Protein AF-A0A9E0I1D0-F1 (afdb_monomer_lite)

Sequence (245 aa):
AVAIGVTSVVLPISVSLRDVDGSEVIKEVRIEGVPSTLTLSAGSYDSAHGVWVLAPSQLSGLHINAPSGYNGNLVLTVTAVSEERNLSGEERDFDNNLAYTSDTIGVTFVNESYSQSQTQSQTLTVYNEVTVTSGSSVTLSSGVEDRVHVSVAQGQSVVAIHGFDPGEGDVLDLSNLVQNYDELASAIADFVYARSEGGNTIISVDPDGAGSGFNSYDVAVLHGVASVAHVEDVVQLTQQQQTQV

pLDDT: mean 78.8, std 16.49, range [27.44, 96.31]

Radius of gyration: 28.95 Å; chains: 1; bounding box: 70×39×75 Å

Foldseek 3Di:
DEDEADQKDQDQDDDDDPDDPPQKDFPWKKKAFADPQKDKPDADQDPVVRIGIGDNVCNVRIMMGHDAFDWDKTKMKMKTKMFGRPPPDDDPDDPHRIDIDIDIDIYGYHHCVVVPPDPDPDDPAAEDEDEDEFPEEDEDDPLGAYEYEFHYDPPTHAYEYHPDDLVSVHAYECQVQADQDDPVPADVQLFWDWDFDPQKIWIWGDRDSPSPCVNIDTHYIYHNNRDDPDNVSHYDHDGDDPPPD

Secondary structure (DSSP, 8-state):
-EEES-SEEE---------SSS-EEEEEEEEE---TT-EESSSEEETTTTEEEE-GGGGTT-EEE--TT--EEEEEEEEEEEEE--TTS--S-SS-SEEEEEEEEEEEEE-GGG--S-SS------EEEEEEETT-EEEPPTTSEEEEEEE--TTSPPEEEES--TTTT-EEE-TTT-SS--TTT--HHHHEEEEEETTEEEEEE-TT--S-TTS-EEEEEEET----S-GGGTEE--PPP----

Structure (mmCIF, N/CA/C/O backbone):
data_AF-A0A9E0I1D0-F1
#
_entry.id   AF-A0A9E0I1D0-F1
#
loop_
_atom_site.group_PDB
_atom_site.id
_atom_site.type_symbol
_atom_site.label_atom_id
_atom_site.label_alt_id
_atom_site.label_comp_id
_atom_site.label_asym_id
_atom_site.label_entity_id
_atom_site.label_seq_id
_atom_site.pdbx_PDB_ins_code
_atom_site.Cartn_x
_atom_site.Cartn_y
_atom_site.Cartn_z
_atom_site.occupancy
_atom_site.B_iso_or_equiv
_atom_site.auth_seq_id
_atom_site.auth_comp_id
_atom_site.auth_asym_id
_atom_site.auth_atom_id
_atom_site.pdbx_PDB_model_num
ATOM 1 N N . ALA A 1 1 ? -12.143 -7.073 8.746 1.00 49.25 1 ALA A N 1
ATOM 2 C CA . ALA A 1 1 ? -12.594 -7.474 7.396 1.00 49.25 1 ALA A CA 1
ATOM 3 C C . ALA A 1 1 ? -11.876 -6.608 6.369 1.00 49.25 1 ALA A C 1
ATOM 5 O O . ALA A 1 1 ? -11.763 -5.410 6.603 1.00 49.25 1 ALA A O 1
ATOM 6 N N . VAL A 1 2 ? -11.351 -7.200 5.295 1.00 42.16 2 VAL A N 1
ATOM 7 C CA . VAL A 1 2 ? -10.649 -6.480 4.218 1.00 42.16 2 VAL A CA 1
ATOM 8 C C . VAL A 1 2 ? -11.490 -6.603 2.960 1.00 42.16 2 VAL A C 1
ATOM 10 O O . VAL A 1 2 ? -11.935 -7.705 2.639 1.00 42.16 2 VAL A O 1
ATOM 13 N N . ALA A 1 3 ? -11.735 -5.487 2.283 1.00 47.88 3 ALA A N 1
ATOM 14 C CA . ALA A 1 3 ? -12.598 -5.460 1.117 1.00 47.88 3 ALA A CA 1
ATOM 15 C C . ALA A 1 3 ? -11.978 -4.606 0.012 1.00 47.88 3 ALA A C 1
ATOM 17 O O . ALA A 1 3 ? -11.627 -3.445 0.229 1.00 47.88 3 ALA A O 1
ATOM 18 N N . ILE A 1 4 ? -11.812 -5.229 -1.153 1.00 52.97 4 ILE A N 1
ATOM 19 C CA . ILE A 1 4 ? -11.098 -4.685 -2.305 1.00 52.97 4 ILE A CA 1
ATOM 20 C C . ILE A 1 4 ? -12.120 -4.324 -3.366 1.00 52.97 4 ILE A C 1
ATOM 22 O O . ILE A 1 4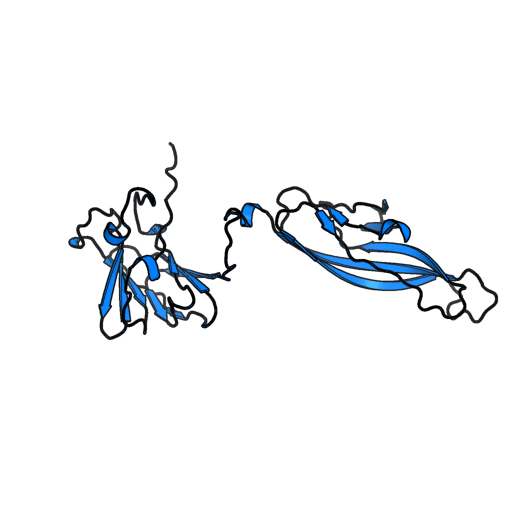 ? -12.914 -5.182 -3.738 1.00 52.97 4 ILE A O 1
ATOM 26 N N . GLY A 1 5 ? -12.142 -3.066 -3.805 1.00 53.62 5 GLY A N 1
ATOM 27 C CA . GLY A 1 5 ? -13.022 -2.616 -4.886 1.00 53.62 5 GLY A CA 1
ATOM 28 C C . GLY A 1 5 ? -14.506 -2.524 -4.548 1.00 53.62 5 GLY A C 1
ATOM 29 O O . GLY A 1 5 ? -15.290 -1.902 -5.257 1.00 53.62 5 GLY A O 1
ATOM 30 N N . VAL A 1 6 ? -14.904 -3.085 -3.413 1.00 61.62 6 VAL A N 1
ATOM 31 C CA . VAL A 1 6 ? -16.293 -3.120 -2.991 1.00 61.62 6 VAL A CA 1
ATOM 32 C C . VAL A 1 6 ? -16.657 -1.886 -2.182 1.00 61.62 6 VAL A C 1
ATOM 34 O O . VAL A 1 6 ? -15.920 -1.403 -1.324 1.00 61.62 6 VAL A O 1
ATOM 37 N N . THR A 1 7 ? -17.875 -1.420 -2.405 1.00 75.19 7 THR A N 1
ATOM 38 C CA . THR A 1 7 ? -18.507 -0.370 -1.606 1.00 75.19 7 THR A CA 1
ATOM 39 C C . THR A 1 7 ? -19.171 -0.924 -0.349 1.00 75.19 7 THR A C 1
ATOM 41 O O . THR A 1 7 ? -19.854 -0.180 0.343 1.00 75.19 7 THR A O 1
ATOM 44 N N . SER A 1 8 ? -19.001 -2.214 -0.040 1.00 79.69 8 SER A N 1
ATOM 45 C CA . SER A 1 8 ? -19.712 -2.892 1.042 1.00 79.69 8 SER A CA 1
ATOM 46 C C . SER A 1 8 ? -18.871 -3.990 1.691 1.00 79.69 8 SER A C 1
ATOM 48 O O . SER A 1 8 ? -18.320 -4.843 0.996 1.00 79.69 8 SER A O 1
ATOM 50 N N . VAL A 1 9 ? -18.779 -3.987 3.023 1.00 78.50 9 VAL A N 1
ATOM 51 C CA . VAL A 1 9 ? -17.984 -4.952 3.801 1.00 78.50 9 VAL A CA 1
ATOM 52 C C . VAL A 1 9 ? -18.829 -5.561 4.900 1.00 78.50 9 VAL A C 1
ATOM 54 O O . VAL A 1 9 ? -19.375 -4.843 5.734 1.00 78.50 9 VAL A O 1
ATOM 57 N N . VAL A 1 10 ? -18.900 -6.890 4.943 1.00 83.94 10 VAL A N 1
ATOM 58 C CA . VAL A 1 10 ? -19.611 -7.604 6.009 1.00 83.94 10 VAL A CA 1
ATOM 59 C C . VAL A 1 10 ? -18.910 -7.390 7.351 1.00 83.94 10 VAL A C 1
ATOM 61 O O . VAL A 1 10 ? -17.688 -7.520 7.460 1.00 83.94 10 VAL A O 1
ATOM 64 N N . LEU A 1 11 ? -19.702 -7.097 8.380 1.00 81.25 11 LEU A N 1
ATOM 65 C CA . LEU A 1 11 ? -19.272 -7.004 9.768 1.00 81.25 11 LEU A CA 1
ATOM 66 C C . LEU A 1 11 ? -19.679 -8.296 10.494 1.00 81.25 11 LEU A C 1
ATOM 68 O O . LEU A 1 11 ? -20.860 -8.464 10.804 1.00 81.25 11 LEU A O 1
ATOM 72 N N . PRO A 1 12 ? -18.744 -9.226 10.766 1.00 79.00 12 PRO A N 1
ATOM 73 C CA . PRO A 1 12 ? -19.059 -10.492 11.423 1.00 79.00 12 PRO A CA 1
ATOM 74 C C . PRO A 1 12 ? -19.238 -10.283 12.933 1.00 79.00 12 PRO A C 1
ATOM 76 O O . PRO A 1 12 ? -18.390 -10.665 13.735 1.00 79.00 12 PRO A O 1
ATOM 79 N N . ILE A 1 13 ? -20.339 -9.639 13.319 1.00 80.44 13 ILE A N 1
ATOM 80 C CA . ILE A 1 13 ? -20.687 -9.380 14.716 1.00 80.44 13 ILE A CA 1
ATOM 81 C C . ILE A 1 13 ? -21.632 -10.474 15.193 1.00 80.44 13 ILE A C 1
ATOM 83 O O . ILE A 1 13 ? -22.746 -10.621 14.693 1.00 80.44 13 ILE A O 1
ATOM 87 N N . SER A 1 14 ? -21.201 -11.210 16.210 1.00 75.62 14 SER A N 1
ATOM 88 C CA . SER A 1 14 ? -22.052 -12.118 16.969 1.00 75.62 14 SER A CA 1
ATOM 89 C C . SER A 1 14 ? -22.079 -11.678 18.421 1.00 75.62 14 SER A C 1
ATOM 91 O O . SER A 1 14 ? -21.028 -11.478 19.026 1.00 75.62 14 SER A O 1
ATOM 93 N N . VAL A 1 15 ? -23.277 -11.568 18.984 1.00 75.81 15 VAL A N 1
ATOM 94 C CA . VAL A 1 15 ? -23.482 -11.299 20.407 1.00 75.81 15 VAL A CA 1
ATOM 95 C C . VAL A 1 15 ? -24.193 -12.488 21.029 1.00 75.81 15 VAL A C 1
ATOM 97 O O . VAL A 1 15 ? -25.125 -13.045 20.450 1.00 75.81 15 VAL A O 1
ATOM 100 N N . SER A 1 16 ? -23.736 -12.889 22.205 1.00 73.81 16 SER A N 1
ATOM 101 C CA . SER A 1 16 ? -24.319 -13.981 22.974 1.00 73.81 16 SER A CA 1
ATOM 102 C C . SER A 1 16 ? -24.295 -13.615 24.444 1.00 73.81 16 SER A C 1
ATOM 104 O O . SER A 1 16 ? -23.314 -13.044 24.925 1.00 73.81 16 SER A O 1
ATOM 106 N N . LEU A 1 17 ? -25.350 -13.981 25.158 1.00 75.50 17 LEU A N 1
ATOM 107 C CA . LEU A 1 17 ? -25.374 -13.874 26.608 1.00 75.50 17 LEU A CA 1
ATOM 108 C C . LEU A 1 17 ? -24.441 -14.925 27.206 1.00 75.50 17 LEU A C 1
ATOM 110 O O . LEU A 1 17 ? -24.306 -16.030 26.678 1.00 75.50 17 LEU A O 1
ATOM 114 N N . ARG A 1 18 ? -23.779 -14.560 28.301 1.00 62.25 18 ARG A N 1
ATOM 115 C CA . ARG A 1 18 ? -23.024 -15.505 29.138 1.00 62.25 18 ARG A CA 1
ATOM 116 C C . ARG A 1 18 ? -23.877 -16.131 30.238 1.00 62.25 18 ARG A C 1
ATOM 118 O O . ARG A 1 18 ? -23.359 -16.933 31.010 1.00 62.25 18 ARG A O 1
ATOM 125 N N . ASP A 1 19 ? -25.130 -15.718 30.312 1.00 63.25 19 ASP A N 1
ATOM 126 C CA . ASP A 1 19 ? -26.077 -16.112 31.331 1.00 63.25 19 ASP A CA 1
ATOM 127 C C . ASP A 1 19 ? -26.336 -17.631 31.342 1.00 63.25 19 ASP A C 1
ATOM 129 O O . ASP A 1 19 ? -26.306 -18.314 30.314 1.00 63.25 19 ASP A O 1
ATOM 133 N N . VAL A 1 20 ? -26.520 -18.144 32.553 1.00 56.81 20 VAL A N 1
ATOM 134 C CA . VAL A 1 20 ? -26.695 -19.547 32.910 1.00 56.81 20 VAL A CA 1
ATOM 135 C C . VAL A 1 20 ? -28.160 -19.868 33.238 1.00 56.81 20 VAL A C 1
ATOM 137 O O . VAL A 1 20 ? -28.542 -21.031 33.084 1.00 56.81 20 VAL A O 1
ATOM 140 N N . ASP A 1 21 ? -28.977 -18.901 33.676 1.00 64.50 21 ASP A N 1
ATOM 141 C CA . ASP A 1 21 ? -30.346 -19.148 34.162 1.00 64.50 21 ASP A CA 1
ATOM 142 C C . ASP A 1 21 ? -31.480 -18.634 33.245 1.00 64.50 21 ASP A C 1
ATOM 144 O O . ASP A 1 21 ? -32.634 -19.052 33.393 1.00 64.50 21 ASP A O 1
ATOM 148 N N . GLY A 1 22 ? -31.137 -17.883 32.201 1.00 65.88 22 GLY A N 1
ATOM 149 C CA . GLY A 1 22 ? -31.995 -17.469 31.092 1.00 65.88 22 GLY A CA 1
ATOM 150 C C . GLY A 1 22 ? -32.702 -16.125 31.287 1.00 65.88 22 GLY A C 1
ATOM 151 O O . GLY A 1 22 ? -33.672 -15.869 30.561 1.00 65.88 22 GLY A O 1
ATOM 152 N N . SER A 1 23 ? -32.309 -15.312 32.270 1.00 73.88 23 SER A N 1
ATOM 153 C CA . SER A 1 23 ? -33.018 -14.090 32.654 1.00 73.88 23 SER A CA 1
ATOM 154 C C . SER A 1 23 ? -32.666 -12.860 31.813 1.00 73.88 23 SER A C 1
ATOM 156 O O . SER A 1 23 ? -33.535 -12.001 31.599 1.00 73.88 23 SER A O 1
ATOM 158 N N . GLU A 1 24 ? -31.454 -12.781 31.263 1.00 82.31 24 GLU A N 1
ATOM 159 C CA . GLU A 1 24 ? -31.035 -11.646 30.449 1.00 82.31 24 GLU A CA 1
ATOM 160 C C . GLU A 1 24 ? -31.524 -11.730 28.999 1.00 82.31 24 GLU A C 1
ATOM 162 O O . GLU A 1 24 ? -31.714 -12.783 28.386 1.00 82.31 24 GLU A O 1
ATOM 167 N N . VAL A 1 25 ? -31.669 -10.557 28.388 1.00 84.06 25 VAL A N 1
ATOM 168 C CA . VAL A 1 25 ? -31.821 -10.422 26.939 1.00 84.06 25 VAL A CA 1
ATOM 169 C C . VAL A 1 25 ? -30.794 -9.446 26.390 1.00 84.06 25 VAL A C 1
ATOM 171 O O . VAL A 1 25 ? -30.443 -8.470 27.047 1.00 84.06 25 VAL A O 1
ATOM 174 N N . ILE A 1 26 ? -30.344 -9.642 25.149 1.00 86.06 26 ILE A N 1
ATOM 175 C CA . ILE A 1 26 ? -29.629 -8.572 24.443 1.00 86.06 26 ILE A CA 1
ATOM 176 C C . ILE A 1 26 ? -30.663 -7.531 24.013 1.00 86.06 26 ILE A C 1
ATOM 178 O O . ILE A 1 26 ? -31.535 -7.816 23.189 1.00 86.06 26 ILE A O 1
ATOM 182 N N . LYS A 1 27 ? -30.569 -6.331 24.582 1.00 86.81 27 LYS A N 1
ATOM 183 C CA . LYS A 1 27 ? -31.471 -5.213 24.303 1.00 86.81 27 LYS A CA 1
ATOM 184 C C . LYS A 1 27 ? -31.121 -4.543 22.981 1.00 86.81 27 LYS A C 1
ATOM 186 O O . LYS A 1 27 ? -31.989 -4.359 22.133 1.00 86.81 27 LYS A O 1
ATOM 191 N N . GLU A 1 28 ? -29.847 -4.213 22.803 1.00 89.00 28 GLU A N 1
ATOM 192 C CA . GLU A 1 28 ? -29.332 -3.536 21.614 1.00 89.00 28 GLU A CA 1
ATOM 193 C C . GLU A 1 28 ? -27.823 -3.751 21.459 1.00 89.00 28 GLU A C 1
ATOM 195 O O . GLU A 1 28 ? -27.128 -4.170 22.386 1.00 89.00 28 GLU 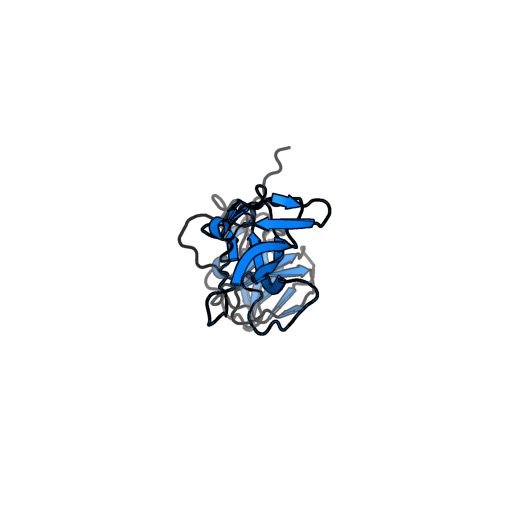A O 1
ATOM 200 N N . VAL A 1 29 ? -27.316 -3.443 20.269 1.00 90.25 29 VAL A N 1
ATOM 201 C CA . VAL A 1 29 ? -25.889 -3.347 19.964 1.00 90.25 29 VAL A CA 1
ATOM 202 C C . VAL A 1 29 ? -25.596 -1.940 19.469 1.00 90.25 29 VAL A C 1
ATOM 204 O O . VAL A 1 29 ? -26.296 -1.427 18.597 1.00 90.25 29 VAL A O 1
ATOM 207 N N . ARG A 1 30 ? -24.558 -1.319 20.022 1.00 93.94 30 ARG A N 1
ATOM 208 C CA . ARG A 1 30 ? -24.075 0.007 19.638 1.00 93.94 30 ARG A CA 1
ATOM 209 C C . ARG A 1 30 ? -22.777 -0.119 18.856 1.00 93.94 30 ARG A C 1
ATOM 211 O O . ARG A 1 30 ? -21.915 -0.902 19.245 1.00 93.94 30 ARG A O 1
ATOM 218 N N . ILE A 1 31 ? -22.633 0.639 17.774 1.00 93.38 31 ILE A N 1
ATOM 219 C CA . ILE A 1 31 ? -21.406 0.689 16.974 1.00 93.38 31 ILE A CA 1
ATOM 220 C C . ILE A 1 31 ? -20.935 2.139 16.861 1.00 93.38 31 ILE A C 1
ATOM 222 O O . ILE A 1 31 ? -21.666 3.007 16.384 1.00 93.38 31 ILE A O 1
ATOM 226 N N . GLU A 1 32 ? -19.699 2.377 17.282 1.00 93.88 32 GLU A N 1
ATOM 227 C CA . GLU A 1 32 ? -19.011 3.669 17.271 1.00 93.88 32 GLU A CA 1
ATOM 228 C C . GLU A 1 32 ? -17.841 3.662 16.286 1.00 93.88 32 GLU A C 1
ATOM 230 O O . GLU A 1 32 ? -17.347 2.608 15.881 1.00 93.88 32 GLU A O 1
ATOM 235 N N . GLY A 1 33 ? -17.374 4.856 15.912 1.00 90.44 33 GLY A N 1
ATOM 236 C CA . GLY A 1 33 ? -16.225 5.016 15.015 1.00 90.44 33 GLY A CA 1
ATOM 237 C C . GLY A 1 33 ? -16.564 4.897 13.528 1.00 90.44 33 GLY A C 1
ATOM 238 O O . GLY A 1 33 ? -15.653 4.881 12.705 1.00 90.44 33 GLY A O 1
ATOM 239 N N . VAL A 1 34 ? -17.854 4.848 13.168 1.00 92.06 34 VAL A N 1
ATOM 240 C CA . VAL A 1 34 ? -18.314 4.924 11.772 1.00 92.06 34 VAL A CA 1
ATOM 241 C C . VAL A 1 34 ? -18.204 6.383 11.297 1.00 92.06 34 VAL A C 1
ATOM 243 O O . VAL A 1 34 ? -18.925 7.237 11.816 1.00 92.06 34 VAL A O 1
ATOM 246 N N . PRO A 1 35 ? -17.328 6.712 10.328 1.00 90.56 35 PRO A N 1
ATOM 247 C CA . PRO A 1 35 ? -17.213 8.059 9.786 1.00 90.56 35 PRO A CA 1
ATOM 248 C C . PRO A 1 35 ? -18.516 8.488 9.121 1.00 90.56 35 PRO A C 1
ATOM 250 O O . PRO A 1 35 ? -19.225 7.665 8.548 1.00 90.56 35 PRO A O 1
ATOM 253 N N . SER A 1 36 ? -18.789 9.791 9.103 1.00 88.06 36 SER A N 1
ATOM 254 C CA . SER A 1 36 ? -20.000 10.352 8.485 1.00 88.06 36 SER A CA 1
ATOM 255 C C . SER A 1 36 ? -20.117 10.093 6.979 1.00 88.06 36 SER A C 1
ATOM 257 O O . SER A 1 36 ? -21.194 10.243 6.409 1.00 88.06 36 SER A O 1
ATOM 259 N N . THR A 1 37 ? -19.019 9.710 6.327 1.00 86.94 37 THR A N 1
ATOM 260 C CA . THR A 1 37 ? -18.994 9.305 4.920 1.00 86.94 37 THR A CA 1
ATOM 261 C C . THR A 1 37 ? -19.414 7.851 4.703 1.00 86.94 37 THR A C 1
ATOM 263 O O . THR A 1 37 ? -19.630 7.473 3.557 1.00 86.94 37 THR A O 1
ATOM 266 N N . LEU A 1 38 ? -19.533 7.039 5.760 1.00 90.50 38 LEU A N 1
ATOM 267 C CA . LEU A 1 38 ? -19.934 5.632 5.711 1.00 90.50 38 LEU A CA 1
ATOM 268 C C . LEU A 1 38 ? -21.321 5.426 6.332 1.00 90.50 38 LEU A C 1
ATOM 270 O O . LEU A 1 38 ? -21.798 6.226 7.133 1.00 90.50 38 LEU A O 1
ATOM 274 N N . THR A 1 39 ? -21.972 4.318 5.981 1.00 92.31 39 THR A N 1
ATOM 275 C CA . THR A 1 39 ? -23.284 3.939 6.535 1.00 92.31 39 THR A CA 1
ATOM 276 C C . THR A 1 39 ? -23.323 2.460 6.893 1.00 92.31 39 THR A C 1
ATOM 278 O O . THR A 1 39 ? -22.568 1.674 6.333 1.00 92.31 39 THR A O 1
ATOM 281 N N . LEU A 1 40 ? -24.201 2.052 7.810 1.00 92.75 40 LEU A N 1
ATOM 282 C CA . LEU A 1 40 ? -24.485 0.636 8.050 1.00 92.75 40 LEU A CA 1
ATOM 283 C C . LEU A 1 40 ? -25.730 0.200 7.275 1.00 92.75 40 LEU A C 1
ATOM 285 O O . LEU A 1 40 ? -26.633 0.994 7.019 1.00 92.75 40 LEU A O 1
ATOM 289 N N . SER A 1 41 ? -25.790 -1.079 6.915 1.00 93.31 41 SER A N 1
ATOM 290 C CA . SER A 1 41 ? -26.919 -1.668 6.188 1.00 93.31 41 SER A CA 1
ATOM 291 C C . SER A 1 41 ? -28.205 -1.779 7.001 1.00 93.31 41 SER A C 1
ATOM 293 O O . SER A 1 41 ? -29.271 -2.030 6.443 1.00 93.31 41 SER A O 1
ATOM 295 N N . ALA A 1 42 ? -28.099 -1.649 8.321 1.00 93.69 42 ALA A N 1
ATOM 296 C CA . ALA A 1 42 ? -29.200 -1.711 9.262 1.00 93.69 42 ALA A CA 1
ATOM 297 C C . ALA A 1 42 ? -28.873 -0.891 10.518 1.00 93.69 42 ALA A C 1
ATOM 299 O O . ALA A 1 42 ? -27.734 -0.471 10.728 1.00 93.69 42 ALA A O 1
ATOM 300 N N . GLY A 1 43 ? -29.886 -0.705 11.361 1.00 95.19 43 GLY A N 1
ATOM 301 C CA . GLY A 1 43 ? -29.809 0.141 12.547 1.00 95.19 43 GLY A CA 1
ATOM 302 C C . GLY A 1 43 ? -30.198 1.591 12.286 1.00 95.19 43 GLY A C 1
ATOM 303 O O . GLY A 1 43 ? -30.550 1.974 11.170 1.00 95.19 43 GLY A O 1
ATOM 304 N N . SER A 1 44 ? -30.126 2.388 13.345 1.00 95.38 44 SER A N 1
ATOM 305 C CA . SER A 1 44 ? -30.425 3.819 13.336 1.00 95.38 44 SER A CA 1
ATOM 306 C C . SER A 1 44 ? -29.220 4.598 13.848 1.00 95.38 44 SER A C 1
ATOM 308 O O . SER A 1 44 ? -28.676 4.266 14.901 1.00 95.38 44 SER A O 1
ATOM 310 N N . TYR A 1 45 ? -28.813 5.637 13.120 1.00 95.50 45 TYR A N 1
ATOM 311 C CA . TYR A 1 45 ? -27.732 6.522 13.546 1.00 95.50 45 TYR A CA 1
ATOM 312 C C . TYR A 1 45 ? -28.251 7.598 14.503 1.00 95.50 45 TYR A C 1
ATOM 314 O O . TYR A 1 45 ? -29.114 8.400 14.143 1.00 95.50 45 TYR A O 1
ATOM 322 N N . ASP A 1 46 ? -27.701 7.629 15.712 1.00 93.44 46 ASP A N 1
ATOM 323 C CA . ASP A 1 46 ? -27.888 8.695 16.683 1.00 93.44 46 ASP A CA 1
ATOM 324 C C . ASP A 1 46 ? -26.827 9.780 16.463 1.00 93.44 46 ASP A C 1
ATOM 326 O O . ASP A 1 46 ? -25.681 9.685 16.914 1.00 93.44 46 ASP A O 1
ATOM 330 N N . SER A 1 47 ? -27.226 10.846 15.772 1.00 88.56 47 SER A N 1
ATOM 331 C CA . SER A 1 47 ? -26.347 11.972 15.458 1.00 88.56 47 SER A CA 1
ATOM 332 C C . SER A 1 47 ? -25.923 12.796 16.676 1.00 88.56 47 SER A C 1
ATOM 334 O O . SER A 1 47 ? -24.965 13.555 16.563 1.00 88.56 47 SER A O 1
ATOM 336 N N . ALA A 1 48 ? -26.630 12.701 17.809 1.00 90.56 48 ALA A N 1
ATOM 337 C CA . ALA A 1 48 ? -26.269 13.438 19.020 1.00 90.56 48 ALA A CA 1
ATOM 338 C C . ALA A 1 48 ? -25.080 12.790 19.743 1.00 90.56 48 ALA A C 1
ATOM 340 O O . ALA A 1 48 ? -24.282 13.497 20.358 1.00 90.56 48 ALA A O 1
ATOM 341 N N . HIS A 1 49 ? -24.948 11.465 19.631 1.00 88.81 49 HIS A N 1
ATOM 342 C CA . HIS A 1 49 ? -23.911 10.685 20.310 1.00 88.81 49 HIS A CA 1
ATOM 343 C C . HIS A 1 49 ? -22.871 10.069 19.361 1.00 88.81 49 HIS A C 1
ATOM 345 O O . HIS A 1 49 ? -21.858 9.563 19.827 1.00 88.81 49 HIS A O 1
ATOM 351 N N . GLY A 1 50 ? -23.085 10.117 18.041 1.00 90.19 50 GLY A N 1
ATOM 352 C CA . GLY A 1 50 ? -22.162 9.531 17.061 1.00 90.19 50 GLY A CA 1
ATOM 353 C C . GLY A 1 50 ? -22.188 7.999 17.040 1.00 90.19 50 GLY A C 1
ATOM 354 O O . GLY A 1 50 ? -21.185 7.365 16.716 1.00 90.19 50 GLY A O 1
ATOM 355 N N . VAL A 1 51 ? -23.331 7.411 17.400 1.00 94.81 51 VAL A N 1
ATOM 356 C CA . VAL A 1 51 ? -23.513 5.971 17.628 1.00 94.81 51 VAL A CA 1
ATOM 357 C C . VAL A 1 51 ? -24.518 5.401 16.635 1.00 94.81 51 VAL A C 1
ATOM 359 O O . VAL A 1 51 ? -25.567 5.991 16.394 1.00 94.81 51 VAL A O 1
ATOM 362 N N . TRP A 1 52 ? -24.250 4.215 16.099 1.00 96.31 52 TRP A N 1
ATOM 363 C CA . TRP A 1 52 ? -25.275 3.394 15.455 1.00 96.31 52 TRP A CA 1
ATOM 364 C C . TRP A 1 52 ? -25.902 2.447 16.468 1.00 96.31 52 TRP A C 1
ATOM 366 O O . TRP A 1 52 ? -25.176 1.743 17.162 1.00 96.31 52 TRP A O 1
ATOM 376 N N . VAL A 1 53 ? -27.231 2.390 16.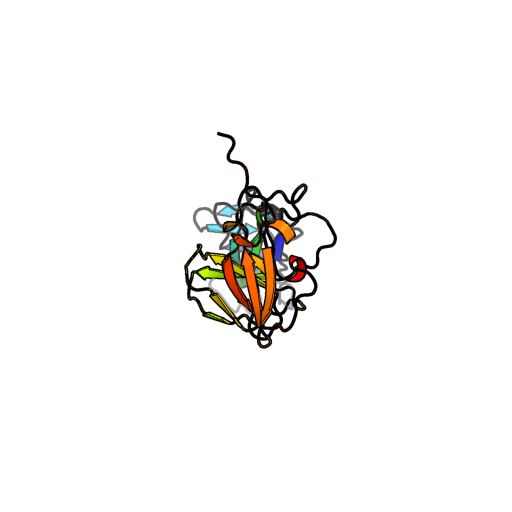525 1.00 96.25 53 VAL A N 1
ATOM 377 C CA . VAL A 1 53 ? -27.983 1.475 17.397 1.00 96.25 53 VAL A CA 1
ATOM 378 C C . VAL A 1 53 ? -28.669 0.406 16.550 1.00 96.25 53 VAL A C 1
ATOM 380 O O . VAL A 1 53 ? -29.404 0.729 15.614 1.00 96.25 53 VAL A O 1
ATOM 383 N N . LEU A 1 54 ? -28.433 -0.866 16.874 1.00 95.25 54 LEU A N 1
ATOM 384 C CA . LEU A 1 54 ? -28.943 -2.031 16.153 1.00 95.25 54 LEU A CA 1
ATOM 385 C C . LEU A 1 54 ? -29.674 -2.995 17.090 1.00 95.25 54 LEU A C 1
ATOM 387 O O . LEU A 1 54 ? -29.235 -3.259 18.209 1.00 95.25 54 LEU A O 1
ATOM 391 N N . ALA A 1 55 ? -30.759 -3.588 16.598 1.00 93.38 55 ALA A N 1
ATOM 392 C CA . ALA A 1 55 ? -31.380 -4.738 17.242 1.00 93.38 55 ALA A CA 1
ATOM 393 C C . ALA A 1 55 ? -30.559 -6.018 16.974 1.00 93.38 55 ALA A C 1
ATOM 395 O O . ALA A 1 55 ? -29.967 -6.146 15.899 1.00 93.38 55 ALA A O 1
ATOM 396 N N . PRO A 1 56 ? -30.579 -7.023 17.870 1.00 86.50 56 PRO A N 1
ATOM 397 C CA . PRO A 1 56 ? -29.823 -8.267 17.677 1.00 86.50 56 PRO A CA 1
ATOM 398 C C . PRO A 1 56 ? -30.131 -8.995 16.360 1.00 86.50 56 PRO A C 1
ATOM 400 O O . PRO A 1 56 ? -29.242 -9.563 15.731 1.00 86.50 56 PRO A O 1
ATOM 403 N N . SER A 1 57 ? -31.384 -8.940 15.898 1.00 88.06 57 SER A N 1
ATOM 404 C CA . SER A 1 57 ? -31.805 -9.550 14.630 1.00 88.06 57 SER A CA 1
ATOM 405 C C . SER A 1 57 ? -31.188 -8.890 13.391 1.00 88.06 57 SER A C 1
ATOM 407 O O . SER A 1 57 ? -31.123 -9.522 12.341 1.00 88.06 57 SER A O 1
ATOM 409 N N . GLN A 1 58 ? -30.714 -7.645 13.501 1.00 93.19 58 GLN A N 1
ATOM 410 C CA . GLN A 1 58 ? -30.120 -6.881 12.400 1.00 93.19 58 GLN A CA 1
ATOM 411 C C . GLN A 1 58 ? -28.627 -7.171 12.198 1.00 93.19 58 GLN A C 1
ATOM 413 O O . GLN A 1 58 ? -28.041 -6.687 11.235 1.00 93.19 58 GLN A O 1
ATOM 418 N N . LEU A 1 59 ? -28.009 -7.958 13.084 1.00 84.69 59 LEU A N 1
ATOM 419 C CA . LEU A 1 59 ? -26.599 -8.338 12.970 1.00 84.69 59 LEU A CA 1
ATOM 420 C C . LEU A 1 59 ? -26.367 -9.381 11.870 1.00 84.69 59 LEU A C 1
ATOM 422 O O . LEU A 1 59 ? -25.280 -9.462 11.300 1.00 84.69 59 LEU A O 1
ATOM 426 N N . SER A 1 60 ? -27.391 -10.179 11.551 1.00 85.06 60 SER A N 1
ATOM 427 C CA . SER A 1 60 ? -27.296 -11.181 10.493 1.00 85.06 60 SER A CA 1
ATOM 428 C C . SER A 1 60 ? -27.132 -10.498 9.134 1.00 85.06 60 SER A C 1
ATOM 430 O O . SER A 1 60 ? -28.023 -9.788 8.674 1.00 85.06 60 SER A O 1
ATOM 432 N N . GLY A 1 61 ? -25.973 -10.697 8.500 1.00 80.94 61 GLY A N 1
ATOM 433 C CA . GLY A 1 61 ? -25.650 -10.076 7.212 1.00 80.94 61 GLY A CA 1
ATOM 434 C C . GLY A 1 61 ? -25.362 -8.572 7.286 1.00 80.94 61 GLY A C 1
ATOM 435 O O . GLY A 1 61 ? -25.361 -7.907 6.245 1.00 80.94 61 GLY A O 1
ATOM 436 N N . LEU A 1 62 ? -25.122 -8.033 8.488 1.00 87.19 62 LEU A N 1
ATOM 437 C CA . LEU A 1 62 ? -24.763 -6.632 8.671 1.00 87.19 62 LEU A CA 1
ATOM 438 C C . LEU A 1 62 ? -23.508 -6.292 7.865 1.00 87.19 62 LEU A C 1
ATOM 440 O O . LEU A 1 62 ? -22.509 -7.012 7.907 1.00 87.19 62 LEU A O 1
ATOM 444 N N . HIS A 1 63 ? -23.551 -5.168 7.161 1.00 85.94 63 HIS A N 1
ATOM 445 C CA . HIS A 1 63 ? -22.414 -4.658 6.412 1.00 85.94 63 HIS A CA 1
ATOM 446 C C . HIS A 1 63 ? -22.302 -3.138 6.524 1.00 85.94 63 HIS A C 1
ATOM 448 O O . HIS A 1 63 ? -23.290 -2.433 6.737 1.00 85.94 63 HIS A O 1
ATOM 454 N N . ILE A 1 64 ? -21.076 -2.641 6.394 1.00 89.56 64 ILE A N 1
ATOM 455 C CA . ILE A 1 64 ? -20.758 -1.218 6.304 1.00 89.56 64 ILE A CA 1
ATOM 456 C C . ILE A 1 64 ? -20.571 -0.836 4.837 1.00 89.56 64 ILE A C 1
ATOM 458 O O . ILE A 1 64 ? -19.873 -1.525 4.095 1.00 89.56 64 ILE A O 1
ATOM 462 N N . ASN A 1 65 ? -21.209 0.254 4.429 1.00 88.19 65 ASN A N 1
ATOM 463 C CA . ASN A 1 65 ? -21.207 0.775 3.074 1.00 88.19 65 ASN A CA 1
ATOM 464 C C . ASN A 1 65 ? -20.354 2.039 2.976 1.00 88.19 65 ASN A C 1
ATOM 466 O O . ASN A 1 65 ? -20.476 2.947 3.804 1.00 88.19 65 ASN A O 1
ATOM 470 N N . ALA A 1 66 ? -19.546 2.106 1.925 1.00 88.56 66 ALA A N 1
ATOM 471 C CA . ALA A 1 66 ? -18.681 3.222 1.591 1.00 88.56 66 ALA A CA 1
ATOM 472 C C . ALA A 1 66 ? -19.015 3.825 0.225 1.00 88.56 66 ALA A C 1
ATOM 474 O O . ALA A 1 66 ? -19.527 3.124 -0.651 1.00 88.56 66 ALA A O 1
ATOM 475 N N . PRO A 1 67 ? -18.717 5.118 0.008 1.00 83.44 67 PRO A N 1
ATOM 476 C CA . PRO A 1 67 ? -18.808 5.703 -1.316 1.00 83.44 67 PRO A CA 1
ATOM 477 C C . PRO A 1 67 ? -17.785 5.046 -2.246 1.00 83.44 67 PRO A C 1
ATOM 479 O O . PRO A 1 67 ? -16.752 4.531 -1.809 1.00 83.44 67 PRO A O 1
ATOM 482 N N . SER A 1 68 ? -18.068 5.093 -3.548 1.00 76.62 68 SER A N 1
ATOM 483 C CA . SER A 1 68 ? -17.139 4.608 -4.567 1.00 76.62 68 SER A CA 1
ATOM 484 C C . SER A 1 68 ? -15.770 5.262 -4.393 1.00 76.62 68 SER A C 1
ATOM 486 O O . SER A 1 68 ? -15.666 6.481 -4.266 1.00 76.62 68 SER A O 1
ATOM 488 N N . GLY A 1 69 ? -14.724 4.443 -4.398 1.00 70.50 69 GLY A N 1
ATOM 489 C CA . GLY A 1 69 ? -13.344 4.899 -4.298 1.00 70.50 69 GLY A CA 1
ATOM 490 C C . GLY A 1 69 ? -12.830 5.205 -2.889 1.00 70.50 69 GLY A C 1
ATOM 491 O O . GLY A 1 69 ? -11.702 5.679 -2.749 1.00 70.50 69 GLY A O 1
ATOM 492 N N . TYR A 1 70 ? -13.615 4.928 -1.844 1.00 78.19 70 TYR A N 1
ATOM 493 C CA . TYR A 1 70 ? -13.161 5.073 -0.462 1.00 78.19 70 TYR A CA 1
ATOM 494 C C . TYR A 1 70 ? -11.980 4.131 -0.164 1.00 78.19 70 TYR A C 1
ATOM 496 O O . TYR A 1 70 ? -12.030 2.935 -0.447 1.00 78.19 70 TYR A O 1
ATOM 504 N N . ASN A 1 71 ? -10.915 4.682 0.419 1.00 78.94 71 ASN A N 1
ATOM 505 C CA . ASN A 1 71 ? -9.741 3.949 0.883 1.00 78.94 71 ASN A CA 1
ATOM 506 C C . ASN A 1 71 ? -9.440 4.389 2.318 1.00 78.94 71 ASN A C 1
ATOM 508 O O . ASN A 1 71 ? -9.457 5.585 2.618 1.00 78.94 71 ASN A O 1
ATOM 512 N N . GLY A 1 72 ? -9.196 3.429 3.204 1.00 77.75 72 GLY A N 1
ATOM 513 C CA . GLY A 1 72 ? -8.849 3.733 4.582 1.00 77.75 72 GLY A CA 1
ATOM 514 C C . GLY A 1 72 ? -9.029 2.556 5.525 1.00 77.75 72 GLY A C 1
ATOM 515 O O . GLY A 1 72 ? -9.708 1.571 5.223 1.00 77.75 72 GLY A O 1
ATOM 516 N N . ASN A 1 73 ? -8.419 2.688 6.699 1.00 82.44 73 ASN A N 1
ATOM 517 C CA . ASN A 1 73 ? -8.539 1.733 7.788 1.00 82.44 73 ASN A CA 1
ATOM 518 C C . ASN A 1 73 ? -9.388 2.327 8.915 1.00 82.44 73 ASN A C 1
ATOM 520 O O . ASN A 1 73 ? -9.196 3.479 9.304 1.00 82.44 73 ASN A O 1
ATOM 524 N N . LEU A 1 74 ? -10.304 1.529 9.446 1.00 83.31 74 LEU A N 1
ATOM 525 C CA . LEU A 1 74 ? -11.224 1.902 10.507 1.00 83.31 74 LEU A CA 1
ATOM 526 C C . LEU A 1 74 ? -11.096 0.934 11.667 1.00 83.31 74 LEU A C 1
ATOM 528 O O . LEU A 1 74 ? -10.948 -0.273 11.475 1.00 83.31 74 LEU A O 1
ATOM 532 N N . VAL A 1 75 ? -11.233 1.473 12.870 1.00 88.12 75 VAL A N 1
ATOM 533 C CA . VAL A 1 75 ? -11.442 0.688 14.081 1.00 88.12 75 VAL A CA 1
ATOM 534 C C . VAL A 1 75 ? -12.818 1.065 14.600 1.00 88.12 75 VAL A C 1
ATOM 536 O O . VAL A 1 75 ? -13.039 2.205 15.004 1.00 88.12 75 VAL A O 1
ATOM 539 N N . LEU A 1 76 ? -13.748 0.120 14.523 1.00 87.69 76 LEU A N 1
ATOM 540 C CA . LEU A 1 76 ? -15.099 0.273 15.043 1.00 87.69 76 LEU A CA 1
ATOM 541 C C . LEU A 1 76 ? -15.146 -0.298 16.455 1.00 87.69 76 LEU A C 1
ATOM 543 O O . LEU A 1 76 ? -14.645 -1.400 16.679 1.00 87.69 76 LEU A O 1
ATOM 547 N N . THR A 1 77 ? -15.782 0.406 17.383 1.00 88.81 77 THR A N 1
ATOM 548 C CA . THR A 1 77 ? -16.063 -0.129 18.721 1.00 88.81 77 THR A CA 1
ATOM 549 C C . THR A 1 77 ? -17.486 -0.657 18.732 1.00 88.81 77 THR A C 1
ATOM 551 O O . THR A 1 77 ? -18.423 0.075 18.421 1.00 88.81 77 THR A O 1
ATOM 554 N N . VAL A 1 78 ? -17.655 -1.932 19.064 1.00 89.94 78 VAL A N 1
ATOM 555 C CA . VAL A 1 78 ? -18.950 -2.608 19.141 1.00 89.94 78 VAL A CA 1
ATOM 556 C C . VAL A 1 78 ? -19.262 -2.874 20.601 1.00 89.94 78 VAL A C 1
ATOM 558 O O . VAL A 1 78 ? -18.497 -3.556 21.273 1.00 89.94 78 VAL A O 1
ATOM 561 N N . THR A 1 79 ? -20.399 -2.380 21.080 1.00 86.00 79 THR A N 1
ATOM 562 C CA . THR A 1 79 ? -20.859 -2.556 22.459 1.00 86.00 79 THR A CA 1
ATOM 563 C C . THR A 1 79 ? -22.201 -3.274 22.471 1.00 86.00 79 THR A C 1
ATOM 565 O O . THR A 1 79 ? -23.198 -2.745 21.986 1.00 86.00 79 THR A O 1
ATOM 568 N N . ALA A 1 80 ? -22.249 -4.476 23.038 1.00 86.06 80 ALA A N 1
ATOM 569 C CA . ALA A 1 80 ? -23.493 -5.178 23.319 1.00 86.06 80 ALA A CA 1
ATOM 570 C C . ALA A 1 80 ? -24.075 -4.691 24.651 1.00 86.06 80 ALA A C 1
ATOM 572 O O . ALA A 1 80 ? -23.348 -4.599 25.642 1.00 86.06 80 ALA A O 1
ATOM 573 N N . VAL A 1 81 ? -25.379 -4.408 24.666 1.00 87.56 81 VAL A N 1
ATOM 574 C CA . VAL A 1 81 ? -26.127 -4.022 25.865 1.00 87.56 81 VAL A CA 1
ATOM 575 C C . VAL A 1 81 ? -27.103 -5.142 26.205 1.00 87.56 81 VAL A C 1
ATOM 577 O O . VAL A 1 81 ? -28.035 -5.406 25.438 1.00 87.56 81 VAL A O 1
ATOM 580 N N . SER A 1 82 ? -26.897 -5.810 27.336 1.00 87.00 82 SER A N 1
ATOM 581 C CA . SER A 1 82 ? -27.854 -6.773 27.882 1.00 87.00 82 SER A CA 1
ATOM 582 C C . SER A 1 82 ? -28.708 -6.135 28.970 1.00 87.00 82 SER A C 1
ATOM 584 O O . SER A 1 82 ? -28.271 -5.203 29.637 1.00 87.00 82 SER A O 1
ATOM 586 N N . GLU A 1 83 ? -29.933 -6.624 29.119 1.00 85.25 83 GLU A N 1
ATOM 587 C CA . GLU A 1 83 ? -30.902 -6.175 30.114 1.00 85.25 83 GLU A CA 1
ATOM 588 C C . GLU A 1 83 ? -31.368 -7.366 30.953 1.00 85.25 83 GLU A C 1
ATOM 590 O O . GLU A 1 83 ? -31.862 -8.347 30.392 1.00 85.25 83 GLU A O 1
ATOM 595 N N . GLU A 1 84 ? -31.235 -7.253 32.274 1.00 80.44 84 GLU A N 1
ATOM 596 C CA . GLU A 1 84 ? -31.816 -8.179 33.245 1.00 80.44 84 GLU A CA 1
ATOM 597 C C . GLU A 1 84 ? -33.321 -7.894 33.376 1.00 80.44 84 GLU A C 1
ATOM 599 O O . GLU A 1 84 ? -33.746 -6.761 33.631 1.00 80.44 84 GLU A O 1
ATOM 604 N N . ARG A 1 85 ? -34.159 -8.908 33.142 1.00 75.94 85 ARG A N 1
ATOM 605 C CA . ARG A 1 85 ? -35.628 -8.790 33.172 1.00 75.94 85 ARG A CA 1
ATOM 606 C C . ARG A 1 85 ? -36.269 -9.466 34.378 1.00 75.94 85 ARG A C 1
ATOM 608 O O . ARG A 1 85 ? -37.424 -9.167 34.687 1.00 75.94 85 ARG A O 1
ATOM 615 N N . ASN A 1 86 ? -35.553 -10.354 35.052 1.00 68.62 86 ASN A N 1
ATOM 616 C CA . ASN A 1 86 ? -35.967 -11.030 36.263 1.00 68.62 86 ASN A CA 1
ATOM 617 C C . ASN A 1 86 ? -35.229 -10.472 37.487 1.00 68.62 86 ASN A C 1
ATOM 619 O O . ASN A 1 86 ? -34.299 -11.068 38.020 1.00 68.62 86 ASN A O 1
ATOM 623 N N . LEU A 1 87 ? -35.754 -9.368 38.016 1.00 67.00 87 LEU A N 1
ATOM 624 C CA . LEU A 1 87 ? -35.211 -8.655 39.182 1.00 67.00 87 LEU A CA 1
ATOM 625 C C . LEU A 1 87 ? -35.400 -9.412 40.522 1.00 67.00 87 LEU A C 1
ATOM 627 O O . LEU A 1 87 ? -35.358 -8.813 41.595 1.00 67.00 87 LEU A O 1
ATOM 631 N N . SER A 1 88 ? -35.730 -10.710 40.485 1.00 61.72 88 SER A N 1
ATOM 632 C CA . SER A 1 88 ? -35.998 -11.535 41.675 1.00 61.72 88 SER A CA 1
ATOM 633 C C . SER A 1 88 ? -34.810 -12.407 42.126 1.00 61.72 88 SER A C 1
ATOM 635 O O . SER A 1 88 ? -34.955 -13.150 43.099 1.00 61.72 88 SER A O 1
ATOM 637 N N . GLY A 1 89 ? -33.652 -12.304 41.452 1.00 60.94 89 GLY A N 1
ATOM 638 C CA . GLY A 1 89 ? -32.383 -12.990 41.765 1.00 60.94 89 GLY A CA 1
ATOM 639 C C . GLY A 1 89 ? -31.289 -12.091 42.385 1.00 60.94 89 GLY A C 1
ATOM 640 O O . GLY A 1 89 ? -31.569 -10.992 42.855 1.00 60.94 89 GLY A O 1
ATOM 641 N N . GLU A 1 90 ? -30.034 -12.569 42.424 1.00 56.91 90 GLU A N 1
ATOM 642 C CA . GLU A 1 90 ? -28.865 -11.799 42.902 1.00 56.91 90 GLU A CA 1
ATOM 643 C C . GLU A 1 90 ? -28.398 -10.794 41.830 1.00 56.91 90 GLU A C 1
ATOM 645 O O . GLU A 1 90 ? -27.576 -11.118 40.972 1.00 56.91 90 GLU A O 1
ATOM 650 N N . GLU A 1 91 ? -28.901 -9.560 41.881 1.00 51.72 91 GLU A N 1
ATOM 651 C CA . GLU A 1 91 ? -28.381 -8.461 41.059 1.00 51.72 91 GLU A CA 1
ATOM 652 C C . GLU A 1 91 ? -27.009 -7.993 41.574 1.00 51.72 91 GLU A C 1
ATOM 654 O O . GLU A 1 91 ? -26.832 -7.720 42.763 1.00 51.72 91 GLU A O 1
ATOM 659 N N . ARG A 1 92 ? -26.012 -7.885 40.681 1.00 52.88 92 ARG A N 1
ATOM 660 C CA . ARG A 1 92 ? -24.689 -7.317 41.025 1.00 52.88 92 ARG A CA 1
ATOM 661 C C . ARG A 1 92 ? -24.604 -5.799 40.857 1.00 52.88 92 ARG A C 1
ATOM 663 O O . ARG A 1 92 ? -23.634 -5.213 41.334 1.00 52.88 92 ARG A O 1
ATOM 670 N N . ASP A 1 93 ? -25.579 -5.188 40.191 1.00 52.97 93 ASP A N 1
ATOM 671 C CA . ASP A 1 93 ? -25.676 -3.747 39.960 1.00 52.97 93 ASP A CA 1
ATOM 672 C C . ASP A 1 93 ? -27.133 -3.312 40.172 1.00 52.97 93 ASP A C 1
ATOM 674 O O . ASP A 1 93 ? -28.032 -3.841 39.526 1.00 52.97 93 ASP A O 1
ATOM 678 N N . PHE A 1 94 ? -27.359 -2.396 41.116 1.00 57.81 94 PHE A N 1
ATOM 679 C CA . PHE A 1 94 ? -28.691 -1.924 41.515 1.00 57.81 94 PHE A CA 1
ATOM 680 C C . PHE A 1 94 ? -29.050 -0.558 40.903 1.00 57.81 94 PHE A C 1
ATOM 682 O O . PHE A 1 94 ? -30.143 -0.048 41.157 1.00 57.81 94 PHE A O 1
ATOM 689 N N . ASP A 1 95 ? -28.148 0.068 40.135 1.00 60.78 95 ASP A N 1
ATOM 690 C CA . ASP A 1 95 ? -28.374 1.410 39.579 1.00 60.78 95 ASP A CA 1
ATOM 691 C C . ASP A 1 95 ? -29.199 1.359 38.285 1.00 60.78 95 ASP A C 1
ATOM 693 O O . ASP A 1 95 ? -30.004 2.252 38.000 1.00 60.78 95 ASP A O 1
ATOM 697 N N . ASN A 1 96 ? -29.002 0.311 37.487 1.00 65.38 96 ASN A N 1
ATOM 698 C CA . ASN A 1 96 ? -29.812 -0.022 36.325 1.00 65.38 96 ASN A CA 1
ATOM 699 C C . ASN A 1 96 ? -29.660 -1.514 36.003 1.00 65.38 96 ASN A C 1
ATOM 701 O O . ASN A 1 96 ? -28.646 -2.131 36.297 1.00 65.38 96 ASN A O 1
ATOM 705 N N . ASN A 1 97 ? -30.665 -2.094 35.358 1.00 76.62 97 ASN A N 1
ATOM 706 C CA . ASN A 1 97 ? -30.657 -3.498 34.959 1.00 76.62 97 ASN A CA 1
ATOM 707 C C . ASN A 1 97 ? -29.876 -3.742 33.652 1.00 76.62 97 ASN A C 1
ATOM 709 O O . ASN A 1 97 ? -30.223 -4.658 32.910 1.00 76.62 97 ASN A O 1
ATOM 713 N N . LEU A 1 98 ? -28.885 -2.906 33.309 1.00 81.12 98 LEU A N 1
ATOM 714 C CA . LEU A 1 98 ? -28.147 -2.992 32.047 1.00 81.12 98 LEU A CA 1
ATOM 715 C C . LEU A 1 98 ? -26.690 -3.392 32.274 1.00 81.12 98 LEU A C 1
ATOM 717 O O . LEU A 1 98 ? -26.006 -2.849 33.133 1.00 81.12 98 LEU A O 1
ATOM 721 N N . ALA A 1 99 ? -26.176 -4.273 31.420 1.00 80.44 99 ALA A N 1
ATOM 722 C CA . ALA A 1 99 ? -24.752 -4.576 31.350 1.00 80.44 99 ALA A CA 1
ATOM 723 C C . ALA A 1 99 ? -24.203 -4.292 29.949 1.00 80.44 99 ALA A C 1
ATOM 725 O O . ALA A 1 99 ? -24.893 -4.456 28.941 1.00 80.44 99 ALA A O 1
ATOM 726 N N . TYR A 1 100 ? -22.941 -3.864 29.895 1.00 82.94 100 TYR A N 1
ATOM 727 C CA . TYR A 1 100 ? -22.257 -3.449 28.673 1.00 82.94 100 TYR A CA 1
ATOM 728 C C . TYR A 1 100 ? -21.016 -4.312 28.459 1.00 82.94 100 TYR A C 1
ATOM 730 O O . TYR A 1 100 ? -20.211 -4.495 29.370 1.00 82.94 100 TYR A O 1
ATOM 738 N N . THR A 1 101 ? -20.844 -4.839 27.251 1.00 81.19 101 THR A N 1
ATOM 739 C CA . THR A 1 101 ? -19.620 -5.541 26.839 1.00 81.19 101 THR A CA 1
ATOM 740 C C . THR A 1 101 ? -19.158 -4.980 25.510 1.00 81.19 101 THR A C 1
ATOM 742 O O . THR A 1 101 ? -19.938 -4.962 24.560 1.00 81.19 101 THR A O 1
ATOM 745 N N . SER A 1 102 ? -17.900 -4.551 25.441 1.00 82.94 102 SER A N 1
ATOM 746 C CA . SER A 1 102 ? -17.334 -3.926 24.247 1.00 82.94 102 SER A CA 1
ATOM 747 C C . SER A 1 102 ? -16.179 -4.734 23.669 1.00 82.94 102 SER A C 1
ATOM 749 O O . SER A 1 102 ? -15.391 -5.319 24.411 1.00 82.94 102 SER A O 1
ATOM 751 N N . ASP A 1 103 ? -16.067 -4.716 22.346 1.00 79.94 103 ASP A N 1
ATOM 752 C CA . ASP A 1 103 ? -14.920 -5.210 21.586 1.00 79.94 103 ASP A CA 1
ATOM 753 C C . ASP A 1 103 ? -14.683 -4.307 20.364 1.00 79.94 103 ASP A C 1
ATOM 755 O O . ASP A 1 103 ? -15.502 -3.439 20.048 1.00 79.94 103 ASP A O 1
ATOM 759 N N . THR A 1 104 ? -13.561 -4.482 19.674 1.00 79.38 104 THR A N 1
ATOM 760 C CA . THR A 1 104 ? -13.199 -3.674 18.505 1.00 79.38 104 THR A CA 1
ATOM 761 C C . THR A 1 104 ? -13.113 -4.506 17.235 1.00 79.38 104 THR A C 1
ATOM 763 O O . THR A 1 104 ? -12.674 -5.653 17.244 1.00 79.38 104 THR A O 1
ATOM 766 N N . ILE A 1 105 ? -13.507 -3.910 16.110 1.00 76.62 105 ILE A N 1
ATOM 767 C CA . ILE A 1 105 ? -13.428 -4.523 14.784 1.00 76.62 105 ILE A CA 1
ATOM 768 C C . ILE A 1 105 ? -12.626 -3.619 13.858 1.00 76.62 105 ILE A C 1
ATOM 770 O O . ILE A 1 105 ? -13.009 -2.483 13.584 1.00 76.62 105 ILE A O 1
ATOM 774 N N . GLY A 1 106 ? -11.533 -4.162 13.321 1.00 76.38 106 GLY A N 1
ATOM 775 C CA . GLY A 1 106 ? -10.793 -3.548 12.224 1.00 76.38 106 GLY A CA 1
ATOM 776 C C . GLY A 1 106 ? -11.498 -3.758 10.880 1.00 76.38 106 GLY A C 1
ATOM 777 O O . GLY A 1 106 ? -11.789 -4.899 10.491 1.00 76.38 106 GLY A O 1
ATOM 778 N N . VAL A 1 107 ? -11.746 -2.673 10.149 1.00 78.62 107 VAL A N 1
ATOM 779 C CA . VAL A 1 107 ? -12.298 -2.687 8.787 1.00 78.62 107 VAL A CA 1
ATOM 780 C C . VAL A 1 107 ? -11.358 -1.932 7.860 1.00 78.62 107 VAL A C 1
ATOM 782 O O . VAL A 1 107 ? -11.015 -0.788 8.131 1.00 78.62 107 VAL A O 1
ATOM 785 N N . THR A 1 108 ? -10.971 -2.550 6.751 1.00 76.38 108 THR A N 1
ATOM 786 C CA . THR A 1 108 ? -10.099 -1.926 5.753 1.00 76.38 108 THR A CA 1
ATOM 787 C C . THR A 1 108 ? -10.819 -1.881 4.414 1.00 76.38 108 THR A C 1
ATOM 789 O O . THR A 1 108 ? -11.227 -2.924 3.896 1.00 76.38 108 THR A O 1
ATOM 792 N N . PHE A 1 109 ? -10.949 -0.680 3.854 1.00 73.38 109 PHE A N 1
ATOM 793 C CA . PHE A 1 109 ? -11.387 -0.464 2.480 1.00 73.38 109 PHE A CA 1
ATOM 794 C C . PHE A 1 109 ? -10.178 -0.159 1.609 1.00 73.38 109 PHE A C 1
ATOM 796 O O . PHE A 1 109 ? -9.381 0.722 1.946 1.00 73.38 109 PHE A O 1
ATOM 803 N N . VAL A 1 110 ? -10.077 -0.833 0.468 1.00 64.69 110 VAL A N 1
ATOM 804 C CA . VAL A 1 110 ? -9.112 -0.475 -0.572 1.00 64.69 110 VAL A CA 1
ATOM 805 C C . VAL A 1 110 ? -9.848 -0.224 -1.890 1.00 64.69 110 VAL A C 1
ATOM 807 O O . VAL A 1 110 ? -10.663 -1.031 -2.335 1.00 64.69 110 VAL A O 1
ATOM 810 N N . ASN A 1 111 ? -9.598 0.941 -2.487 1.00 55.38 111 ASN A N 1
ATOM 811 C CA . ASN A 1 111 ? -10.220 1.380 -3.735 1.00 55.38 111 ASN A CA 1
ATOM 812 C C . ASN A 1 111 ? -9.761 0.518 -4.929 1.00 55.38 111 ASN A C 1
ATOM 814 O O . ASN A 1 111 ? -8.576 0.236 -5.074 1.00 55.38 111 ASN A O 1
ATOM 818 N N . GLU A 1 112 ? -10.693 0.195 -5.828 1.00 47.81 112 GLU A N 1
ATOM 819 C CA . GLU A 1 112 ? -10.469 -0.498 -7.101 1.00 47.81 112 GLU A CA 1
ATOM 820 C C . GLU A 1 112 ? -9.560 0.266 -8.089 1.00 47.81 112 GLU A C 1
ATOM 822 O O . GLU A 1 112 ? -8.969 -0.317 -8.992 1.00 47.81 112 GLU A O 1
ATOM 827 N N . SER A 1 113 ? -9.376 1.580 -7.911 1.00 44.78 113 SER A N 1
ATOM 828 C CA . SER A 1 113 ? -8.381 2.363 -8.668 1.00 44.78 113 SER A CA 1
ATOM 829 C C . SER A 1 113 ? -6.930 2.063 -8.255 1.00 44.78 113 SER A C 1
ATOM 831 O O . SER A 1 113 ? -6.016 2.453 -8.969 1.00 44.78 113 SER A O 1
ATOM 833 N N . TYR A 1 114 ? -6.729 1.341 -7.144 1.00 41.44 114 TYR A N 1
ATOM 834 C CA . TYR A 1 114 ? -5.477 0.651 -6.801 1.00 41.44 114 TYR A CA 1
ATOM 835 C C . TYR A 1 114 ? -5.431 -0.791 -7.353 1.00 41.44 114 TYR A C 1
ATOM 837 O O . TYR A 1 114 ? -4.432 -1.479 -7.181 1.00 41.44 114 TYR A O 1
ATOM 845 N N . SER A 1 115 ? -6.494 -1.260 -8.020 1.00 32.72 115 SER A N 1
ATOM 846 C CA . SER A 1 115 ? -6.608 -2.590 -8.634 1.00 32.72 115 SER A CA 1
ATOM 847 C C . SER A 1 115 ? -6.989 -2.545 -10.120 1.00 32.72 115 SER A C 1
ATOM 849 O O . SER A 1 115 ? -7.539 -3.511 -10.651 1.00 32.72 115 SER A O 1
ATOM 851 N N . GLN A 1 116 ? -6.635 -1.474 -10.840 1.00 29.25 116 GLN A N 1
ATOM 852 C CA . GLN A 1 116 ? -6.426 -1.587 -12.287 1.00 29.25 116 GLN A CA 1
ATOM 853 C C . GLN A 1 116 ? -5.092 -2.292 -12.559 1.00 29.25 116 GLN A C 1
ATOM 855 O O . GLN A 1 116 ? -4.134 -1.713 -13.053 1.00 29.25 116 GLN A O 1
ATOM 860 N N . SER A 1 117 ? -5.052 -3.576 -12.220 1.00 34.47 117 SER A N 1
ATOM 861 C CA . SER A 1 117 ? -4.231 -4.583 -12.887 1.00 34.47 117 SER A CA 1
ATOM 862 C C . SER A 1 117 ? -4.986 -5.915 -12.851 1.00 34.47 117 SER A C 1
ATOM 864 O O . SER A 1 117 ? -4.638 -6.838 -12.140 1.00 34.47 117 SER A O 1
ATOM 866 N N . GLN A 1 118 ? -6.076 -5.955 -13.627 1.00 31.19 118 GLN A N 1
ATOM 867 C CA . GLN A 1 118 ? -6.662 -7.097 -14.354 1.00 31.19 118 GLN A CA 1
ATOM 868 C C . GLN A 1 118 ? -6.997 -8.418 -13.624 1.00 31.19 118 GLN A C 1
ATOM 870 O O . GLN A 1 118 ? -6.184 -9.021 -12.936 1.00 31.19 118 GLN A O 1
ATOM 875 N N . THR A 1 119 ? -8.168 -8.998 -13.935 1.00 34.75 119 THR A N 1
ATOM 876 C CA . THR A 1 119 ? -8.416 -10.436 -13.713 1.00 34.75 119 THR A CA 1
ATOM 877 C C . THR A 1 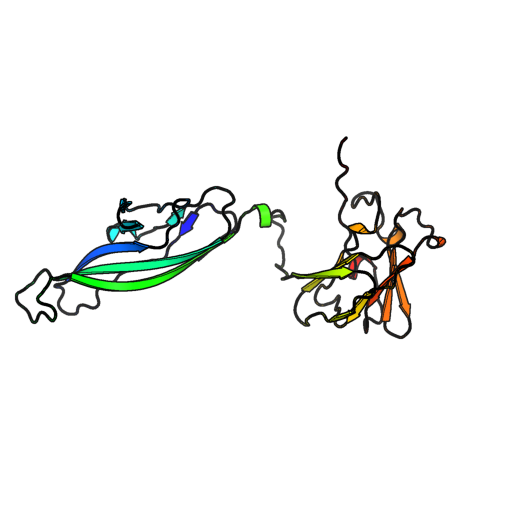119 ? -7.630 -11.262 -14.733 1.00 34.75 119 THR A C 1
ATOM 879 O O . THR A 1 119 ? -8.144 -11.722 -15.748 1.00 34.75 119 THR A O 1
ATOM 882 N N . GLN A 1 120 ? -6.357 -11.455 -14.437 1.00 27.44 120 GLN A N 1
ATOM 883 C CA . GLN A 1 120 ? -5.527 -12.545 -14.924 1.00 27.44 120 GLN A CA 1
ATOM 884 C C . GLN A 1 120 ? -4.968 -13.184 -13.651 1.00 27.44 120 GLN A C 1
ATOM 886 O O . GLN A 1 120 ? -4.745 -12.459 -12.688 1.00 27.44 120 GLN A O 1
ATOM 891 N N . SER A 1 121 ? -4.834 -14.510 -13.564 1.00 35.31 121 SER A N 1
ATOM 892 C CA . SER A 1 121 ? -4.237 -15.144 -12.378 1.00 35.31 121 SER A CA 1
ATOM 893 C C . SER A 1 121 ? -2.901 -14.463 -12.057 1.00 35.31 121 SER A C 1
ATOM 895 O O . SER A 1 121 ? -1.933 -14.661 -12.780 1.00 35.31 121 SER A O 1
ATOM 897 N N . GLN A 1 122 ? -2.887 -13.615 -11.029 1.00 33.31 122 GLN A N 1
ATOM 898 C CA . GLN A 1 122 ? -1.770 -12.741 -10.695 1.00 33.31 122 GLN A CA 1
ATOM 899 C C . GLN A 1 122 ? -1.261 -13.164 -9.329 1.00 33.31 122 GLN A C 1
ATOM 901 O O . GLN A 1 122 ? -1.989 -13.148 -8.333 1.00 33.31 122 GLN A O 1
ATOM 906 N N . THR A 1 123 ? -0.010 -13.590 -9.298 1.00 30.08 123 THR A N 1
ATOM 907 C CA . THR A 1 123 ? 0.764 -13.660 -8.070 1.00 30.08 123 THR A CA 1
ATOM 908 C C . THR A 1 123 ? 0.852 -12.225 -7.549 1.00 30.08 123 THR A C 1
ATOM 910 O O . THR A 1 123 ? 1.418 -11.371 -8.217 1.00 30.08 123 THR A O 1
ATOM 913 N N . LEU A 1 124 ? 0.202 -11.927 -6.420 1.00 34.72 124 LEU A N 1
ATOM 914 C CA . LEU A 1 124 ? 0.371 -10.657 -5.715 1.00 34.72 124 LEU A CA 1
ATOM 915 C C . LEU A 1 124 ? 1.795 -10.627 -5.184 1.00 34.72 124 LEU A C 1
ATOM 917 O O . LEU A 1 124 ? 2.066 -11.213 -4.134 1.00 34.72 124 LEU A O 1
ATOM 921 N N . THR A 1 125 ? 2.697 -9.984 -5.903 1.00 43.59 125 THR A N 1
ATOM 922 C CA . THR A 1 125 ? 3.996 -9.685 -5.345 1.00 43.59 125 THR A CA 1
ATOM 923 C C . THR A 1 125 ? 3.958 -8.357 -4.602 1.00 43.59 125 THR A C 1
ATOM 925 O O . THR A 1 125 ? 3.370 -7.365 -5.036 1.00 43.59 125 THR A O 1
ATOM 928 N N . VAL A 1 126 ? 4.532 -8.369 -3.408 1.00 45.81 126 VAL A N 1
ATOM 929 C CA . VAL A 1 126 ? 4.643 -7.194 -2.555 1.00 45.81 126 VAL A CA 1
ATOM 930 C C . VAL A 1 126 ? 5.882 -6.448 -3.019 1.00 45.81 126 VAL A C 1
ATOM 932 O O . VAL A 1 126 ? 6.979 -6.906 -2.732 1.00 45.81 126 VAL A O 1
ATOM 935 N N . TYR A 1 127 ? 5.686 -5.333 -3.724 1.00 54.06 127 TYR A N 1
ATOM 936 C CA . TYR A 1 127 ? 6.764 -4.416 -4.081 1.00 54.06 127 TYR A CA 1
ATOM 937 C C . TYR A 1 127 ? 7.108 -3.516 -2.894 1.00 54.06 127 TYR A C 1
ATOM 939 O O . TYR A 1 127 ? 6.233 -2.818 -2.373 1.00 54.06 127 TYR A O 1
ATOM 947 N N . ASN A 1 128 ? 8.369 -3.471 -2.486 1.00 68.81 128 ASN A N 1
ATOM 948 C CA . ASN A 1 128 ? 8.897 -2.358 -1.713 1.00 68.81 128 ASN A CA 1
ATOM 949 C C . ASN A 1 128 ? 9.458 -1.311 -2.689 1.00 68.81 128 ASN A C 1
ATOM 951 O O . ASN A 1 128 ? 10.333 -1.594 -3.501 1.00 68.81 128 ASN A O 1
ATOM 955 N N . GLU A 1 129 ? 8.894 -0.102 -2.670 1.00 82.12 129 GLU A N 1
ATOM 956 C CA . GLU A 1 129 ? 9.215 0.934 -3.654 1.00 82.12 129 GLU A CA 1
ATOM 957 C C . GLU A 1 129 ? 10.165 1.985 -3.079 1.00 82.12 129 GLU A C 1
ATOM 959 O O . GLU A 1 129 ? 9.918 2.573 -2.023 1.00 82.12 129 GLU A O 1
ATOM 964 N N . VAL A 1 130 ? 11.231 2.291 -3.817 1.00 82.06 130 VAL A N 1
ATOM 965 C CA . VAL A 1 130 ? 12.193 3.334 -3.452 1.00 82.06 130 VAL A CA 1
ATOM 966 C C . VAL A 1 130 ? 12.521 4.211 -4.653 1.00 82.06 130 VAL A C 1
ATOM 968 O O . VAL A 1 130 ? 12.593 3.749 -5.787 1.00 82.06 130 VAL A O 1
ATOM 971 N N . THR A 1 131 ? 12.707 5.510 -4.421 1.00 86.50 131 THR A N 1
ATOM 972 C CA . THR A 1 131 ? 13.214 6.447 -5.433 1.00 86.50 131 THR A CA 1
ATOM 973 C C . THR A 1 131 ? 14.653 6.813 -5.110 1.00 86.50 131 THR A C 1
ATOM 975 O O . THR A 1 131 ? 14.954 7.215 -3.985 1.00 86.50 131 THR A O 1
ATOM 978 N N . VAL A 1 132 ? 15.540 6.711 -6.099 1.00 82.38 132 VAL A N 1
ATOM 979 C CA . VAL A 1 132 ? 16.964 7.033 -5.971 1.00 82.38 132 VAL A CA 1
ATOM 980 C C . VAL A 1 132 ? 17.393 8.057 -7.017 1.00 82.38 132 VAL A C 1
ATOM 982 O O . VAL A 1 132 ? 17.037 7.981 -8.192 1.00 82.38 132 VAL A O 1
ATOM 985 N N . THR A 1 133 ? 18.187 9.035 -6.589 1.00 86.12 133 THR A N 1
ATOM 986 C CA . THR A 1 133 ? 18.756 10.078 -7.458 1.00 86.12 133 THR A CA 1
ATOM 987 C C . THR A 1 133 ? 20.265 9.920 -7.587 1.00 86.12 133 THR A C 1
ATOM 989 O O . THR A 1 133 ? 20.882 9.221 -6.783 1.00 86.12 133 THR A O 1
ATOM 992 N N . SER A 1 134 ? 20.882 10.610 -8.547 1.00 81.19 134 SER A N 1
ATOM 993 C CA . SER A 1 134 ? 22.333 10.566 -8.793 1.00 81.19 134 SER A CA 1
ATOM 994 C C . SER A 1 134 ? 23.199 10.541 -7.526 1.00 81.19 134 SER A C 1
ATOM 996 O O . SER A 1 134 ? 23.051 11.403 -6.655 1.00 81.19 134 SER A O 1
ATOM 998 N N . GLY A 1 135 ? 24.124 9.580 -7.447 1.00 79.44 135 GLY A N 1
ATOM 999 C CA . GLY A 1 135 ? 25.048 9.400 -6.322 1.00 79.44 135 GLY A CA 1
ATOM 1000 C C . GLY A 1 135 ? 24.464 8.712 -5.081 1.00 79.44 135 GLY A C 1
ATOM 1001 O O . GLY A 1 135 ? 25.182 8.557 -4.093 1.00 79.44 135 GLY A O 1
ATOM 1002 N N . SER A 1 136 ? 23.195 8.295 -5.106 1.00 80.19 136 SER A N 1
ATOM 1003 C CA . SER A 1 136 ? 22.595 7.518 -4.013 1.00 80.19 136 SER A CA 1
ATOM 1004 C C . SER A 1 136 ? 23.188 6.110 -3.932 1.00 80.19 136 SER A C 1
ATOM 1006 O O . SER A 1 136 ? 23.513 5.502 -4.952 1.00 80.19 136 SER A O 1
ATOM 1008 N N . SER A 1 137 ? 23.265 5.575 -2.713 1.00 88.25 137 SER A N 1
ATOM 1009 C CA . SER A 1 137 ? 23.518 4.159 -2.449 1.00 88.25 137 SER A CA 1
ATOM 1010 C C . SER A 1 137 ? 22.362 3.609 -1.619 1.00 88.25 137 SER A C 1
ATOM 1012 O O . SER A 1 137 ? 22.016 4.195 -0.591 1.00 88.25 137 SER A O 1
ATOM 1014 N N . VAL A 1 138 ? 21.740 2.530 -2.089 1.00 85.88 138 VAL A N 1
ATOM 1015 C CA . VAL A 1 138 ? 20.577 1.897 -1.455 1.00 85.88 138 VAL A CA 1
ATOM 1016 C C . VAL A 1 138 ? 20.835 0.405 -1.266 1.00 85.88 138 VAL A C 1
ATOM 1018 O O . VAL A 1 138 ? 21.488 -0.229 -2.096 1.00 85.88 138 VAL A O 1
ATOM 1021 N N . THR A 1 139 ? 20.318 -0.144 -0.170 1.00 88.75 139 THR A N 1
ATOM 1022 C CA . THR A 1 139 ? 20.316 -1.583 0.101 1.00 88.75 139 THR A CA 1
ATOM 1023 C C . THR A 1 139 ? 18.874 -2.055 0.154 1.00 88.75 139 THR A C 1
ATOM 1025 O O . THR A 1 139 ? 18.100 -1.553 0.971 1.00 88.75 139 THR A O 1
ATOM 1028 N N . LEU A 1 140 ? 18.546 -2.991 -0.727 1.00 84.88 140 LEU A N 1
ATOM 1029 C CA . LEU A 1 140 ? 17.243 -3.624 -0.861 1.00 84.88 140 LEU A CA 1
ATOM 1030 C C . LEU A 1 140 ? 17.071 -4.745 0.164 1.00 84.88 140 LEU A C 1
ATOM 1032 O O . LEU A 1 140 ? 18.046 -5.231 0.754 1.00 84.88 140 LEU A O 1
ATOM 1036 N N . SER A 1 141 ? 15.820 -5.087 0.447 1.00 79.12 141 SER A N 1
ATOM 1037 C CA . SER A 1 141 ? 15.485 -6.061 1.479 1.00 79.12 141 SER A CA 1
ATOM 1038 C C . SER A 1 141 ? 15.249 -7.425 0.853 1.00 79.12 141 SER A C 1
ATOM 1040 O O . SER A 1 141 ? 14.285 -7.602 0.130 1.00 79.12 141 SER A O 1
ATOM 1042 N N . SER A 1 142 ? 16.063 -8.416 1.215 1.00 76.62 142 SER A N 1
ATOM 1043 C CA . SER A 1 142 ? 15.899 -9.786 0.714 1.00 76.62 142 SER A CA 1
ATOM 1044 C C . SER A 1 142 ? 14.529 -10.391 1.044 1.00 76.62 142 SER A C 1
ATOM 1046 O O . SER A 1 142 ? 14.035 -10.230 2.168 1.00 76.62 142 SER A O 1
ATOM 1048 N N . GLY A 1 143 ? 14.012 -11.219 0.144 1.00 73.12 143 GLY A N 1
ATOM 1049 C CA . GLY A 1 143 ? 12.789 -12.008 0.280 1.00 73.12 143 GLY A CA 1
ATOM 1050 C C . GLY A 1 143 ? 11.507 -11.233 -0.025 1.00 73.12 143 GLY A C 1
ATOM 1051 O O . GLY A 1 143 ? 10.418 -11.715 0.301 1.00 73.12 143 GLY A O 1
ATOM 1052 N N . VAL A 1 144 ? 11.632 -10.039 -0.599 1.00 74.81 144 VAL A N 1
ATOM 1053 C CA . VAL A 1 144 ? 10.542 -9.144 -0.995 1.00 74.81 144 VAL A CA 1
ATOM 1054 C C . VAL A 1 144 ? 10.862 -8.647 -2.402 1.00 74.81 144 VAL A C 1
ATOM 1056 O O . VAL A 1 144 ? 12.023 -8.399 -2.683 1.00 74.81 144 VAL A O 1
ATOM 1059 N N . GLU A 1 145 ? 9.858 -8.503 -3.269 1.00 81.50 145 GLU A N 1
ATOM 1060 C CA . GLU A 1 145 ? 10.090 -7.864 -4.570 1.00 81.50 145 GLU A CA 1
ATOM 1061 C C . GLU A 1 145 ? 10.373 -6.372 -4.331 1.00 81.50 145 GLU A C 1
ATOM 1063 O O . GLU A 1 145 ? 9.611 -5.698 -3.638 1.00 81.50 145 GLU A O 1
ATOM 1068 N N . ASP A 1 146 ? 11.451 -5.823 -4.874 1.00 84.19 146 ASP A N 1
ATOM 1069 C CA . ASP A 1 146 ? 11.801 -4.408 -4.746 1.00 84.19 146 ASP A CA 1
ATOM 1070 C C . ASP A 1 146 ? 11.660 -3.675 -6.096 1.00 84.19 146 ASP A C 1
ATOM 1072 O O . ASP A 1 146 ? 12.107 -4.137 -7.145 1.00 84.19 146 ASP A O 1
ATOM 1076 N N . ARG A 1 147 ? 11.064 -2.475 -6.083 1.00 86.62 147 ARG A N 1
ATOM 1077 C CA . ARG A 1 147 ? 10.993 -1.576 -7.248 1.00 86.62 147 ARG A CA 1
ATOM 1078 C C . ARG A 1 147 ? 11.802 -0.316 -6.989 1.00 86.62 147 ARG A C 1
ATOM 1080 O O . ARG A 1 147 ? 11.478 0.487 -6.110 1.00 86.62 147 ARG A O 1
ATOM 1087 N N . VAL A 1 148 ? 12.822 -0.091 -7.810 1.00 90.81 148 VAL A N 1
ATOM 1088 C CA . VAL A 1 148 ? 13.713 1.066 -7.685 1.00 90.81 148 VAL A CA 1
ATOM 1089 C C . VAL A 1 148 ? 13.482 2.043 -8.831 1.00 90.81 148 VAL A C 1
ATOM 1091 O O . VAL A 1 148 ? 13.872 1.786 -9.965 1.00 90.81 148 VAL A O 1
ATOM 1094 N N . HIS A 1 149 ? 12.907 3.204 -8.528 1.00 91.06 149 HIS A N 1
ATOM 1095 C CA . HIS A 1 149 ? 12.765 4.306 -9.477 1.00 91.06 149 HIS A CA 1
ATOM 1096 C C . HIS A 1 149 ? 14.082 5.084 -9.563 1.00 91.06 149 HIS A C 1
ATOM 1098 O O . HIS A 1 149 ? 14.507 5.702 -8.579 1.00 91.06 149 HIS A O 1
ATOM 1104 N N . VAL A 1 150 ? 14.734 5.074 -10.728 1.00 91.75 150 VAL A N 1
ATOM 1105 C CA . VAL A 1 150 ? 16.051 5.704 -10.914 1.00 91.75 150 VAL A CA 1
ATOM 1106 C C . VAL A 1 150 ? 15.911 7.050 -11.616 1.00 91.75 150 VAL A C 1
ATOM 1108 O O . VAL A 1 150 ? 15.359 7.159 -12.702 1.00 91.75 150 VAL A O 1
ATOM 1111 N N . SER A 1 151 ? 16.468 8.106 -11.029 1.00 88.94 151 SER A N 1
ATOM 1112 C CA . SER A 1 151 ? 16.494 9.441 -11.632 1.00 88.94 151 SER A CA 1
ATOM 1113 C C . SER A 1 151 ? 17.930 9.954 -11.750 1.00 88.94 151 SER A C 1
ATOM 1115 O O . SER A 1 151 ? 18.440 10.635 -10.854 1.00 88.94 151 SER A O 1
ATOM 1117 N N . VAL A 1 152 ? 18.585 9.622 -12.866 1.00 84.94 152 VAL A N 1
ATOM 1118 C CA . VAL A 1 152 ? 19.975 9.990 -13.185 1.00 84.94 152 VAL A CA 1
ATOM 1119 C C . VAL A 1 152 ? 20.026 10.580 -14.594 1.00 84.94 152 VAL A C 1
ATOM 1121 O O . VAL A 1 152 ? 19.673 9.913 -15.565 1.00 84.94 152 VAL A O 1
ATOM 1124 N N . ALA A 1 153 ? 20.469 11.830 -14.720 1.00 86.12 153 ALA A N 1
ATOM 1125 C CA . ALA A 1 153 ? 20.675 12.476 -16.014 1.00 86.12 153 ALA A CA 1
ATOM 1126 C C . ALA A 1 153 ? 22.083 12.207 -16.572 1.00 86.12 153 ALA A C 1
ATOM 1128 O O . ALA A 1 153 ? 23.013 11.873 -15.832 1.00 86.12 153 ALA A O 1
ATOM 1129 N N . GLN A 1 154 ? 22.257 12.412 -17.880 1.00 86.88 154 GLN A N 1
ATOM 1130 C CA . GLN A 1 154 ? 23.546 12.252 -18.554 1.00 86.88 154 GLN A CA 1
ATOM 1131 C C . GLN A 1 154 ? 24.651 13.075 -17.865 1.00 86.88 154 GLN A C 1
ATOM 1133 O O . GLN A 1 154 ? 24.491 14.264 -17.586 1.00 86.88 154 GLN A O 1
ATOM 1138 N N . GLY A 1 155 ? 25.790 12.432 -17.597 1.00 84.31 155 GLY A N 1
ATOM 1139 C CA . GLY A 1 155 ? 26.947 13.056 -16.947 1.00 84.31 155 GLY A CA 1
ATOM 1140 C C . GLY A 1 155 ? 26.855 13.168 -15.421 1.00 84.31 155 GLY A C 1
ATOM 1141 O O . GLY A 1 155 ? 27.766 13.726 -14.808 1.00 84.31 155 GLY A O 1
ATOM 1142 N N . GLN A 1 156 ? 25.795 12.648 -14.794 1.00 85.62 156 GLN A N 1
ATOM 1143 C CA . GLN A 1 156 ? 25.698 12.556 -13.338 1.00 85.62 156 GLN A CA 1
ATOM 1144 C C . GLN A 1 156 ? 26.275 11.240 -12.801 1.00 85.62 156 GLN A C 1
ATOM 1146 O O . GLN A 1 156 ? 26.423 10.257 -13.523 1.00 85.62 156 GLN A O 1
ATOM 1151 N N . SER A 1 157 ? 26.592 11.220 -11.504 1.00 85.88 157 SER A N 1
ATOM 1152 C CA . SER A 1 157 ? 27.011 9.996 -10.820 1.00 85.88 157 SER A CA 1
ATOM 1153 C C . SER A 1 157 ? 25.890 8.959 -10.821 1.00 85.88 157 SER A C 1
ATOM 1155 O O . SER A 1 157 ? 24.755 9.269 -10.452 1.00 85.88 157 SER A O 1
ATOM 1157 N N . VAL A 1 158 ? 26.241 7.723 -11.159 1.00 87.19 158 VAL A N 1
ATOM 1158 C CA . VAL A 1 158 ? 25.346 6.560 -11.108 1.00 87.19 158 VAL A CA 1
ATOM 1159 C C . VAL A 1 158 ? 24.868 6.267 -9.686 1.00 87.19 158 VAL A C 1
ATOM 1161 O O . VAL A 1 158 ? 25.493 6.691 -8.708 1.00 87.19 158 VAL A O 1
ATOM 1164 N N . VAL A 1 159 ? 23.766 5.527 -9.568 1.00 91.06 159 VAL A N 1
ATOM 1165 C CA . VAL A 1 159 ? 23.310 4.977 -8.284 1.00 91.06 159 VAL A CA 1
ATOM 1166 C C . VAL A 1 159 ? 23.936 3.610 -8.015 1.00 91.06 159 VAL A C 1
ATOM 1168 O O . VAL A 1 159 ? 24.156 2.831 -8.941 1.00 91.06 159 VAL A O 1
ATOM 1171 N N . ALA A 1 160 ? 24.216 3.314 -6.748 1.00 86.94 160 ALA A N 1
ATOM 1172 C CA . ALA A 1 160 ? 24.706 2.011 -6.302 1.00 86.94 160 ALA A CA 1
ATOM 1173 C C . ALA A 1 160 ? 23.585 1.251 -5.583 1.00 86.94 160 ALA A C 1
ATOM 1175 O O . ALA A 1 160 ? 23.040 1.741 -4.593 1.00 86.94 160 ALA A O 1
ATOM 1176 N N . ILE A 1 161 ? 23.249 0.059 -6.067 1.00 93.88 161 ILE A N 1
ATOM 1177 C CA . ILE A 1 161 ? 22.150 -0.754 -5.541 1.00 93.88 161 ILE A CA 1
ATOM 1178 C C . ILE A 1 161 ? 22.731 -2.065 -5.023 1.00 93.88 161 ILE A C 1
ATOM 1180 O O . ILE A 1 161 ? 23.397 -2.794 -5.757 1.00 93.88 161 ILE A O 1
ATOM 1184 N N . HIS A 1 162 ? 22.498 -2.352 -3.747 1.00 90.75 162 HIS A N 1
ATOM 1185 C CA . HIS A 1 162 ? 22.893 -3.592 -3.088 1.00 90.75 162 HIS A CA 1
ATOM 1186 C C . HIS A 1 162 ? 21.664 -4.443 -2.784 1.00 90.75 162 HIS A C 1
ATOM 1188 O O . HIS A 1 162 ? 20.619 -3.899 -2.444 1.00 90.75 162 HIS A O 1
ATOM 1194 N N . GLY A 1 163 ? 21.820 -5.767 -2.832 1.00 87.88 163 GLY A N 1
ATOM 1195 C CA . GLY A 1 163 ? 20.746 -6.699 -2.480 1.00 87.88 163 GLY A CA 1
ATOM 1196 C C . GLY A 1 163 ? 19.689 -6.893 -3.565 1.00 87.88 163 GLY A C 1
ATOM 1197 O O . GLY A 1 163 ? 18.662 -7.461 -3.252 1.00 87.88 163 GLY A O 1
ATOM 1198 N N . PHE A 1 164 ? 19.948 -6.440 -4.797 1.00 93.12 164 PHE A N 1
ATOM 1199 C CA . PHE A 1 164 ? 19.056 -6.655 -5.936 1.00 93.12 164 PHE A CA 1
ATOM 1200 C C . PHE A 1 164 ? 19.060 -8.131 -6.352 1.00 93.12 164 PHE A C 1
ATOM 1202 O O . PHE A 1 164 ? 20.123 -8.653 -6.708 1.00 93.12 164 PHE A O 1
ATOM 1209 N N . ASP A 1 165 ? 17.900 -8.779 -6.341 1.00 90.50 165 ASP A N 1
ATOM 1210 C CA . ASP A 1 165 ? 17.709 -10.166 -6.757 1.00 90.50 165 ASP A CA 1
ATOM 1211 C C . ASP A 1 165 ? 16.590 -10.292 -7.815 1.00 90.50 165 ASP A C 1
ATOM 1213 O O . ASP A 1 165 ? 15.401 -10.288 -7.487 1.00 90.50 165 ASP A O 1
ATOM 1217 N N . PRO A 1 166 ? 16.941 -10.492 -9.103 1.00 87.06 166 PRO A N 1
ATOM 1218 C CA . PRO A 1 166 ? 15.952 -10.741 -10.155 1.00 87.06 166 PRO A CA 1
ATOM 1219 C C . PRO A 1 166 ? 15.097 -11.995 -9.896 1.00 87.06 166 PRO A C 1
ATOM 1221 O O . PRO A 1 166 ? 13.992 -12.118 -10.417 1.00 87.06 166 PRO A O 1
ATOM 1224 N N . GLY A 1 167 ? 15.599 -12.956 -9.111 1.00 86.56 167 GLY A N 1
ATOM 1225 C CA . GLY A 1 167 ? 14.870 -14.166 -8.732 1.00 86.56 167 GLY A CA 1
ATOM 1226 C C . GLY A 1 167 ? 13.776 -13.925 -7.688 1.00 86.56 167 GLY A C 1
ATOM 1227 O O . GLY A 1 167 ? 12.845 -14.728 -7.600 1.00 86.56 167 GLY A O 1
ATOM 1228 N N . GLU A 1 168 ? 13.870 -12.830 -6.930 1.00 83.88 168 GLU A N 1
ATOM 1229 C CA . GLU A 1 168 ? 12.828 -12.343 -6.012 1.00 83.88 168 GLU A CA 1
ATOM 1230 C C . GLU A 1 168 ? 11.841 -11.393 -6.720 1.00 83.88 168 GLU A C 1
ATOM 1232 O O . GLU A 1 168 ? 10.764 -11.117 -6.190 1.00 83.88 168 GLU A O 1
ATOM 1237 N N . GLY A 1 169 ? 12.167 -11.004 -7.960 1.00 83.44 169 GLY A N 1
ATOM 1238 C CA . GLY A 1 169 ? 11.379 -10.146 -8.843 1.00 83.44 169 GLY A CA 1
ATOM 1239 C C . GLY A 1 169 ? 11.853 -8.691 -8.879 1.00 83.44 169 GLY A C 1
ATOM 1240 O O . GLY A 1 169 ? 11.143 -7.840 -9.400 1.00 83.44 169 GLY A O 1
ATOM 1241 N N . ASP A 1 170 ? 13.016 -8.366 -8.315 1.00 90.25 170 ASP A N 1
ATOM 1242 C CA . ASP A 1 170 ? 13.449 -6.973 -8.234 1.00 90.25 170 ASP A CA 1
ATOM 1243 C C . ASP A 1 170 ? 13.553 -6.317 -9.613 1.00 90.25 170 ASP A C 1
ATOM 1245 O O . ASP A 1 170 ? 14.096 -6.887 -10.564 1.00 90.25 170 ASP A O 1
ATOM 1249 N N . VAL A 1 171 ? 13.072 -5.075 -9.710 1.00 92.12 171 VAL A N 1
ATOM 1250 C CA . VAL A 1 171 ? 13.047 -4.313 -10.963 1.00 92.12 171 VAL A CA 1
ATOM 1251 C C . VAL A 1 171 ? 13.536 -2.880 -10.789 1.00 92.12 171 VAL A C 1
ATOM 1253 O O . VAL A 1 171 ? 13.230 -2.180 -9.819 1.00 92.12 171 VAL A O 1
ATOM 1256 N N . LEU A 1 172 ? 14.271 -2.402 -11.792 1.00 94.62 172 LEU A N 1
ATOM 1257 C CA . LEU A 1 172 ? 14.549 -0.985 -11.985 1.00 94.62 172 LEU A CA 1
ATOM 1258 C C . LEU A 1 172 ? 13.468 -0.361 -12.862 1.00 94.62 172 LEU A C 1
ATOM 1260 O O . LEU A 1 172 ? 13.282 -0.775 -14.004 1.00 94.62 172 LEU A O 1
ATOM 1264 N N . ASP A 1 173 ? 12.815 0.682 -12.365 1.00 93.50 173 ASP A N 1
ATOM 1265 C CA . ASP A 1 173 ? 11.983 1.546 -13.192 1.00 93.50 173 ASP A CA 1
ATOM 1266 C C . ASP A 1 173 ? 12.833 2.698 -13.742 1.00 93.50 173 ASP A C 1
ATOM 1268 O O . ASP A 1 173 ? 13.309 3.564 -12.996 1.00 93.50 173 ASP A O 1
ATOM 1272 N N . LEU A 1 174 ? 13.030 2.680 -15.063 1.00 94.56 174 LEU A N 1
ATOM 1273 C CA . LEU A 1 174 ? 13.777 3.691 -15.819 1.00 94.56 174 LEU A CA 1
ATOM 1274 C C . LEU A 1 174 ? 12.862 4.504 -16.749 1.00 94.56 174 LEU A C 1
ATOM 1276 O O . LEU A 1 174 ? 13.347 5.206 -17.640 1.00 94.56 174 LEU A O 1
ATOM 1280 N N . SER A 1 175 ? 11.541 4.415 -16.568 1.00 89.19 175 SER A N 1
ATOM 1281 C CA . SER A 1 175 ? 10.538 5.008 -17.465 1.00 89.19 175 SER A CA 1
ATOM 1282 C C . SER A 1 175 ? 10.722 6.515 -17.641 1.00 89.19 175 SER A C 1
ATOM 1284 O O . SER A 1 175 ? 10.463 7.054 -18.712 1.00 89.19 175 SER A O 1
ATOM 1286 N N . ASN A 1 176 ? 11.199 7.210 -16.608 1.00 88.69 176 ASN A N 1
ATOM 1287 C CA . ASN A 1 176 ? 11.491 8.646 -16.612 1.00 88.69 176 ASN A CA 1
ATOM 1288 C C . ASN A 1 176 ? 12.780 9.030 -17.368 1.00 88.69 176 ASN A C 1
ATOM 1290 O O . ASN A 1 176 ? 13.010 10.220 -17.581 1.00 88.69 176 ASN A O 1
ATOM 1294 N N . LEU A 1 177 ? 13.628 8.064 -17.734 1.00 90.06 177 LEU A N 1
ATOM 1295 C CA . LEU A 1 177 ? 14.914 8.297 -18.405 1.00 90.06 177 LEU A CA 1
ATOM 1296 C C . LEU A 1 177 ? 14.859 8.047 -19.917 1.00 90.06 177 LEU A C 1
ATOM 1298 O O . LEU A 1 177 ? 15.783 8.438 -20.629 1.00 90.06 177 LEU A O 1
ATOM 1302 N N . VAL A 1 178 ? 13.780 7.438 -20.407 1.00 89.62 178 VAL A N 1
ATOM 1303 C CA . VAL A 1 178 ? 13.544 7.160 -21.829 1.00 89.62 178 VAL A CA 1
ATOM 1304 C C . VAL A 1 178 ? 12.506 8.112 -22.423 1.00 89.62 178 VAL A C 1
ATOM 1306 O O . VAL A 1 178 ? 11.672 8.681 -21.718 1.00 89.62 178 VAL A O 1
ATOM 1309 N N . GLN A 1 179 ? 12.548 8.293 -23.738 1.00 86.88 179 GLN A N 1
ATOM 1310 C CA . GLN A 1 179 ? 11.664 9.162 -24.507 1.00 86.88 179 GLN A CA 1
ATOM 1311 C C . GLN A 1 179 ? 10.966 8.354 -25.593 1.00 86.88 179 GLN A C 1
ATOM 1313 O O . GLN A 1 179 ? 11.595 7.567 -26.286 1.00 86.88 179 GLN A O 1
ATOM 1318 N N . ASN A 1 180 ? 9.669 8.598 -25.795 1.00 81.75 180 ASN A N 1
ATOM 1319 C CA . ASN A 1 180 ? 8.881 7.966 -26.862 1.00 81.75 180 ASN A CA 1
ATOM 1320 C C . ASN A 1 180 ? 8.890 6.423 -26.848 1.00 81.75 180 ASN A C 1
ATOM 1322 O O . ASN A 1 180 ? 8.635 5.812 -27.884 1.00 81.75 180 ASN A O 1
ATOM 1326 N N . TYR A 1 181 ? 9.166 5.798 -25.700 1.00 83.25 181 TYR A N 1
ATOM 1327 C CA . TYR A 1 181 ? 9.061 4.350 -25.557 1.00 83.25 181 TYR A CA 1
ATOM 1328 C C . TYR A 1 181 ? 7.597 3.910 -25.697 1.00 83.25 181 TYR A C 1
ATOM 1330 O O . TYR A 1 181 ? 6.714 4.411 -24.993 1.00 83.25 181 TYR A O 1
ATOM 1338 N N . ASP A 1 182 ? 7.354 2.974 -26.610 1.00 83.38 182 ASP A N 1
ATOM 1339 C CA . ASP A 1 182 ? 6.056 2.349 -26.837 1.00 83.38 182 ASP A CA 1
ATOM 1340 C C . ASP A 1 182 ? 6.185 0.840 -26.619 1.00 83.38 182 ASP A C 1
ATOM 1342 O O . ASP A 1 182 ? 6.844 0.151 -27.390 1.00 83.38 182 ASP A O 1
ATOM 1346 N N . GLU A 1 183 ? 5.531 0.309 -25.588 1.00 81.31 183 GLU A N 1
ATOM 1347 C CA . GLU A 1 183 ? 5.592 -1.116 -25.227 1.00 81.31 183 GLU A CA 1
ATOM 1348 C C . GLU A 1 183 ? 5.171 -2.070 -26.357 1.00 81.31 183 GLU A C 1
ATOM 1350 O O . GLU A 1 183 ? 5.573 -3.232 -26.370 1.00 81.31 183 GLU A O 1
ATOM 1355 N N . LEU A 1 184 ? 4.350 -1.605 -27.305 1.00 79.19 184 LEU A N 1
ATOM 1356 C CA . LEU A 1 184 ? 3.844 -2.417 -28.409 1.00 79.19 184 LEU A CA 1
ATOM 1357 C C . LEU A 1 184 ? 4.701 -2.303 -29.675 1.00 79.19 184 LEU A C 1
ATOM 1359 O O . LEU A 1 184 ? 4.573 -3.146 -30.567 1.00 79.19 184 LEU A O 1
ATOM 1363 N N . ALA A 1 185 ? 5.531 -1.262 -29.783 1.00 80.88 185 ALA A N 1
ATOM 1364 C CA . ALA A 1 185 ? 6.249 -0.926 -31.014 1.00 80.88 185 ALA A CA 1
ATOM 1365 C C . ALA A 1 185 ? 7.775 -0.813 -30.858 1.00 80.88 185 ALA A C 1
ATOM 1367 O O . ALA A 1 185 ? 8.491 -0.958 -31.849 1.00 80.88 185 ALA A O 1
ATOM 1368 N N . SER A 1 186 ? 8.273 -0.564 -29.650 1.00 85.12 186 SER A N 1
ATOM 1369 C CA . SER A 1 186 ? 9.688 -0.390 -29.324 1.00 85.12 186 SER A CA 1
ATOM 1370 C C . SER A 1 186 ? 10.288 -1.670 -28.743 1.00 85.12 186 SER A C 1
ATOM 1372 O O . SER A 1 186 ? 9.642 -2.367 -27.963 1.00 85.12 186 SER A O 1
ATOM 1374 N N . ALA A 1 187 ? 11.553 -1.965 -29.057 1.00 87.25 187 ALA A N 1
ATOM 1375 C CA . ALA A 1 187 ? 12.303 -2.987 -28.334 1.00 87.25 187 ALA A CA 1
ATOM 1376 C C . ALA A 1 187 ? 13.034 -2.340 -27.149 1.00 87.25 187 ALA A C 1
ATOM 1378 O O . ALA A 1 187 ? 13.764 -1.370 -27.330 1.00 87.25 187 ALA A O 1
ATOM 1379 N N . ILE A 1 188 ? 12.898 -2.890 -25.936 1.00 87.69 188 ILE A N 1
ATOM 1380 C CA . ILE A 1 188 ? 13.608 -2.376 -24.745 1.00 87.69 188 ILE A CA 1
ATOM 1381 C C . ILE A 1 188 ? 15.131 -2.319 -24.948 1.00 87.69 188 ILE A C 1
ATOM 1383 O O . ILE A 1 188 ? 15.790 -1.406 -24.455 1.00 87.69 188 ILE A O 1
ATOM 1387 N N . ALA A 1 189 ? 15.677 -3.243 -25.742 1.00 87.81 189 ALA A N 1
ATOM 1388 C CA . ALA A 1 189 ? 17.093 -3.305 -26.092 1.00 87.81 189 ALA A CA 1
ATOM 1389 C C . ALA A 1 189 ? 17.591 -2.101 -26.915 1.00 87.81 189 ALA A C 1
ATOM 1391 O O . ALA A 1 189 ? 18.798 -1.888 -26.988 1.00 87.81 189 ALA A O 1
ATOM 1392 N N . ASP A 1 190 ? 16.692 -1.311 -27.512 1.00 89.00 190 ASP A N 1
ATOM 1393 C CA . ASP A 1 190 ? 17.064 -0.064 -28.184 1.00 89.00 190 ASP A CA 1
ATOM 1394 C C . ASP A 1 190 ? 17.368 1.051 -27.166 1.00 89.00 190 ASP A C 1
ATOM 1396 O O . ASP A 1 190 ? 18.170 1.944 -27.444 1.00 89.00 190 ASP A O 1
ATOM 1400 N N . PHE A 1 191 ? 16.763 0.971 -25.975 1.00 91.62 191 PHE A N 1
ATOM 1401 C CA . PHE A 1 191 ? 16.787 2.002 -24.936 1.00 91.62 191 PHE A CA 1
ATOM 1402 C C . PHE A 1 191 ? 17.675 1.652 -23.747 1.00 91.62 191 PHE A C 1
ATOM 1404 O O . PHE A 1 191 ? 18.193 2.551 -23.092 1.00 91.62 191 PHE A O 1
ATOM 1411 N N . VAL A 1 192 ? 17.821 0.371 -23.408 1.00 93.44 192 VAL A N 1
ATOM 1412 C CA . VAL A 1 192 ? 18.486 -0.050 -22.171 1.00 93.44 192 VAL A CA 1
ATOM 1413 C C . VAL A 1 192 ? 19.511 -1.130 -22.455 1.00 93.44 192 VAL A C 1
ATOM 1415 O O . VAL A 1 192 ? 19.238 -2.128 -23.120 1.00 93.44 192 VAL A O 1
ATOM 1418 N N . TYR A 1 193 ? 20.698 -0.942 -21.889 1.00 91.12 193 TYR A N 1
ATOM 1419 C CA . TYR A 1 193 ? 21.837 -1.829 -22.058 1.00 91.12 193 TYR A CA 1
ATOM 1420 C C . TYR A 1 193 ? 22.331 -2.286 -20.691 1.00 91.12 193 TYR A C 1
ATOM 1422 O O . TYR A 1 193 ? 22.519 -1.476 -19.784 1.00 91.12 193 TYR A O 1
ATOM 1430 N N . ALA A 1 194 ? 22.585 -3.584 -20.556 1.00 92.19 194 ALA A N 1
ATOM 1431 C CA . ALA A 1 194 ? 23.200 -4.169 -19.375 1.00 92.19 194 ALA A CA 1
ATOM 1432 C C . ALA A 1 194 ? 24.5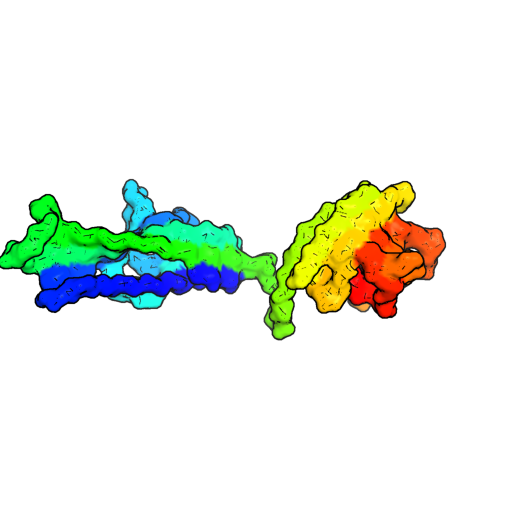77 -4.729 -19.737 1.00 92.19 194 ALA A C 1
ATOM 1434 O O . ALA A 1 194 ? 24.742 -5.399 -20.759 1.00 92.19 194 ALA A O 1
ATOM 1435 N N . ARG A 1 195 ? 25.577 -4.475 -18.890 1.00 91.00 195 ARG A N 1
ATOM 1436 C CA . ARG A 1 195 ? 26.901 -5.095 -19.019 1.00 91.00 195 ARG A CA 1
ATOM 1437 C C . ARG A 1 195 ? 27.431 -5.557 -17.673 1.00 91.00 195 ARG A C 1
ATOM 1439 O O . ARG A 1 195 ? 27.337 -4.839 -16.682 1.00 91.00 195 ARG A O 1
ATOM 1446 N N . SER A 1 196 ? 28.041 -6.734 -17.654 1.00 90.25 196 SER A N 1
ATOM 1447 C CA . SER A 1 196 ? 28.710 -7.250 -16.463 1.00 90.25 196 SER A CA 1
ATOM 1448 C C . SER A 1 196 ? 30.130 -6.702 -16.355 1.00 90.25 196 SER A C 1
ATOM 1450 O O . SER A 1 196 ? 30.935 -6.857 -17.274 1.00 90.25 196 SER A O 1
ATOM 1452 N N . GLU A 1 197 ? 30.468 -6.125 -15.206 1.00 90.38 197 GLU A N 1
ATOM 1453 C CA . GLU A 1 197 ? 31.809 -5.630 -14.902 1.00 90.38 197 GLU A CA 1
ATOM 1454 C C . GLU A 1 197 ? 32.173 -5.939 -13.443 1.00 90.38 197 GLU A C 1
ATOM 1456 O O . GLU A 1 197 ? 31.490 -5.533 -12.504 1.00 90.38 197 GLU A O 1
ATOM 1461 N N . GLY A 1 198 ? 33.253 -6.701 -13.235 1.00 86.25 198 GLY A N 1
ATOM 1462 C CA . GLY A 1 198 ? 33.772 -6.986 -11.891 1.00 86.25 198 GLY A CA 1
ATOM 1463 C C . GLY A 1 198 ? 32.812 -7.744 -10.961 1.00 86.25 198 GLY A C 1
ATOM 1464 O O . GLY A 1 198 ? 32.923 -7.602 -9.747 1.00 86.25 198 GLY A O 1
ATOM 1465 N N . GLY A 1 199 ? 31.874 -8.526 -11.510 1.00 83.81 199 GLY A N 1
ATOM 1466 C CA . GLY A 1 199 ? 30.841 -9.234 -10.738 1.00 83.81 199 GLY A CA 1
ATOM 1467 C C . GLY A 1 199 ? 29.604 -8.390 -10.407 1.00 83.81 199 GLY A C 1
ATOM 1468 O O . GLY A 1 199 ? 28.721 -8.871 -9.702 1.00 83.81 199 GLY A O 1
ATOM 1469 N N . ASN A 1 200 ? 29.535 -7.161 -10.920 1.00 89.31 200 ASN A N 1
ATOM 1470 C CA . ASN A 1 200 ? 28.358 -6.300 -10.870 1.00 89.31 200 ASN A CA 1
ATOM 1471 C C . ASN A 1 200 ? 27.727 -6.206 -12.261 1.00 89.31 200 ASN A C 1
ATOM 1473 O O . ASN A 1 200 ? 28.398 -6.462 -13.265 1.00 89.31 200 ASN A O 1
ATOM 1477 N N . THR A 1 201 ? 26.481 -5.748 -12.319 1.00 93.81 201 THR A N 1
ATOM 1478 C CA . THR A 1 201 ? 25.827 -5.364 -13.573 1.00 93.81 201 THR A CA 1
ATOM 1479 C C . THR A 1 201 ? 25.693 -3.848 -13.630 1.00 93.81 201 THR A C 1
ATOM 1481 O O . THR A 1 201 ? 25.166 -3.234 -12.707 1.00 93.81 201 THR A O 1
ATOM 1484 N N . ILE A 1 202 ? 26.181 -3.236 -14.705 1.00 92.81 202 ILE A N 1
ATOM 1485 C CA . ILE A 1 202 ? 26.009 -1.812 -14.992 1.00 92.81 202 ILE A CA 1
ATOM 1486 C C . ILE A 1 202 ? 24.870 -1.663 -15.991 1.00 92.81 202 ILE A C 1
ATOM 1488 O O . ILE A 1 202 ? 24.874 -2.322 -17.033 1.00 92.81 202 ILE A O 1
ATOM 1492 N N . ILE A 1 203 ? 23.928 -0.784 -15.664 1.00 95.12 203 ILE A N 1
ATOM 1493 C CA . ILE A 1 203 ? 22.782 -0.446 -16.500 1.00 95.12 203 ILE A CA 1
ATOM 1494 C C . ILE A 1 203 ? 23.014 0.925 -17.127 1.00 95.12 203 ILE A C 1
ATOM 1496 O O . ILE A 1 203 ? 23.342 1.890 -16.426 1.00 95.12 203 ILE A O 1
ATOM 1500 N N . SER A 1 204 ? 22.819 1.004 -18.438 1.00 93.38 204 SER A N 1
ATOM 1501 C CA . SER A 1 204 ? 22.929 2.222 -19.236 1.00 93.38 204 SER A CA 1
ATOM 1502 C C . SER A 1 204 ? 21.635 2.474 -19.998 1.00 93.38 204 SER A C 1
ATOM 1504 O O . SER A 1 204 ? 20.971 1.530 -20.420 1.00 93.38 204 SER A O 1
ATOM 1506 N N . VAL A 1 205 ? 21.303 3.746 -20.202 1.00 93.69 205 VAL A N 1
ATOM 1507 C CA . VAL A 1 205 ? 20.113 4.181 -20.940 1.00 93.69 205 VAL A CA 1
ATOM 1508 C C . VAL A 1 205 ? 20.527 4.993 -22.163 1.00 93.69 205 VAL A C 1
ATOM 1510 O O . VAL A 1 205 ? 21.372 5.879 -22.051 1.00 93.69 205 VAL A O 1
ATOM 1513 N N . ASP A 1 206 ? 19.921 4.695 -23.311 1.00 92.56 206 ASP A N 1
ATOM 1514 C CA . ASP A 1 206 ? 19.864 5.518 -24.520 1.00 92.56 206 ASP A CA 1
ATOM 1515 C C . ASP A 1 206 ? 18.461 6.146 -24.611 1.00 92.56 206 ASP A C 1
ATOM 1517 O O . ASP A 1 206 ? 17.502 5.458 -24.972 1.00 92.56 206 ASP A O 1
ATOM 1521 N N . PRO A 1 207 ? 18.288 7.421 -24.212 1.00 90.62 207 PRO A N 1
ATOM 1522 C CA . PRO A 1 207 ? 16.961 7.995 -24.023 1.00 90.62 207 PRO A CA 1
ATOM 1523 C C . PRO A 1 207 ? 16.074 7.996 -25.264 1.00 90.62 207 PRO A C 1
ATOM 1525 O O . PRO A 1 207 ? 14.861 7.932 -25.118 1.00 90.62 207 PRO A O 1
ATOM 1528 N N . ASP A 1 208 ? 16.636 8.118 -26.467 1.00 86.50 208 ASP A N 1
ATOM 1529 C CA . ASP A 1 208 ? 15.850 8.230 -27.700 1.00 86.50 208 ASP A CA 1
ATOM 1530 C C . ASP A 1 208 ? 15.580 6.883 -28.386 1.00 86.50 208 ASP A C 1
ATOM 1532 O O . ASP A 1 208 ? 14.786 6.833 -29.328 1.00 86.50 208 ASP A O 1
ATOM 1536 N N . GLY A 1 209 ? 16.211 5.802 -27.915 1.00 87.50 209 GLY A N 1
ATOM 1537 C CA . GLY A 1 209 ? 16.055 4.466 -28.477 1.00 87.50 209 GLY A CA 1
ATOM 1538 C C . GLY A 1 209 ? 16.459 4.365 -29.944 1.00 87.50 209 GLY A C 1
ATOM 1539 O O . GLY A 1 209 ? 15.982 3.484 -30.654 1.00 87.50 209 GLY A O 1
ATOM 1540 N N . ALA A 1 210 ? 17.319 5.257 -30.448 1.00 81.81 210 ALA A N 1
ATOM 1541 C CA . ALA A 1 210 ? 17.764 5.210 -31.840 1.00 81.81 210 ALA A CA 1
ATOM 1542 C C . ALA A 1 210 ? 18.693 4.010 -32.134 1.00 81.81 210 ALA A C 1
ATOM 1544 O O . ALA A 1 210 ? 19.186 3.866 -33.258 1.00 81.81 210 ALA A O 1
ATOM 1545 N N . GLY A 1 211 ? 18.951 3.156 -31.134 1.00 64.88 211 GLY A N 1
ATOM 1546 C CA . GLY A 1 211 ? 19.753 1.940 -31.254 1.00 64.88 211 GLY A CA 1
ATOM 1547 C C . GLY A 1 211 ? 21.241 2.225 -31.456 1.00 64.88 211 GLY A C 1
ATOM 1548 O O . GLY A 1 211 ? 21.998 1.351 -31.887 1.00 64.88 211 GLY A O 1
ATOM 1549 N N . SER A 1 212 ? 21.688 3.455 -31.180 1.00 64.75 212 SER A N 1
ATOM 1550 C CA . SER A 1 212 ? 23.097 3.822 -31.241 1.00 64.75 212 SER A CA 1
ATOM 1551 C C . SER A 1 212 ? 23.630 3.953 -29.821 1.00 64.75 212 SER A C 1
ATOM 1553 O O . SER A 1 212 ? 23.694 5.048 -29.270 1.00 64.75 212 SER A O 1
ATOM 1555 N N . GLY A 1 213 ? 24.105 2.841 -29.250 1.00 58.62 213 GLY A N 1
ATOM 1556 C CA . GLY A 1 213 ? 24.694 2.799 -27.901 1.00 58.62 213 GLY A CA 1
ATOM 1557 C C . GLY A 1 213 ? 25.837 3.801 -27.639 1.00 58.62 213 GLY A C 1
ATOM 1558 O O . GLY A 1 213 ? 26.295 3.928 -26.509 1.00 58.62 213 GLY A O 1
ATOM 1559 N N . PHE A 1 214 ? 26.276 4.555 -28.652 1.00 62.66 214 PHE A N 1
ATOM 1560 C CA . PHE A 1 214 ? 27.185 5.697 -28.552 1.00 62.66 214 PHE A CA 1
ATOM 1561 C C . PHE A 1 214 ? 26.627 6.895 -27.768 1.00 62.66 214 PHE A C 1
ATOM 1563 O O . PHE A 1 214 ? 27.429 7.668 -27.246 1.00 62.66 214 PHE A O 1
ATOM 1570 N N . ASN A 1 215 ? 25.302 7.051 -27.672 1.00 77.69 215 ASN A N 1
ATOM 1571 C CA . ASN A 1 215 ? 24.672 8.111 -26.871 1.00 77.69 215 ASN A CA 1
ATOM 1572 C C . ASN A 1 215 ? 24.157 7.618 -25.513 1.00 77.69 215 ASN A C 1
ATOM 1574 O O . ASN A 1 215 ? 23.677 8.423 -24.710 1.00 77.69 215 ASN A O 1
ATOM 1578 N N . SER A 1 216 ? 24.306 6.318 -25.238 1.00 89.25 216 SER A N 1
ATOM 1579 C CA . SER A 1 216 ? 23.920 5.749 -23.956 1.00 89.25 216 SER A CA 1
ATOM 1580 C C . SER A 1 216 ? 24.815 6.254 -22.822 1.00 89.25 216 SER A C 1
ATOM 1582 O O . SER A 1 216 ? 25.992 6.576 -23.017 1.00 89.25 216 SER A O 1
ATOM 1584 N N . TYR A 1 217 ? 24.260 6.331 -21.617 1.00 91.31 217 TYR A N 1
ATOM 1585 C CA . TYR A 1 217 ? 25.010 6.675 -20.414 1.00 91.31 217 TYR A CA 1
ATOM 1586 C C . TYR A 1 217 ? 24.596 5.798 -19.237 1.00 91.31 217 TYR A C 1
ATOM 1588 O O . TYR A 1 217 ? 23.465 5.323 -19.164 1.00 91.31 217 TYR A O 1
ATOM 1596 N N . ASP A 1 218 ? 25.528 5.576 -18.314 1.00 94.44 218 ASP A N 1
ATOM 1597 C CA . ASP A 1 218 ? 25.294 4.732 -17.145 1.00 94.44 218 ASP A CA 1
ATOM 1598 C C . ASP A 1 218 ? 24.350 5.408 -16.153 1.00 94.44 218 ASP A C 1
ATOM 1600 O O . ASP A 1 218 ? 24.469 6.604 -15.877 1.00 94.44 218 ASP A O 1
ATOM 1604 N N . VAL A 1 219 ? 23.445 4.622 -15.576 1.00 95.00 219 VAL A N 1
ATOM 1605 C CA . VAL A 1 219 ? 22.456 5.101 -14.603 1.00 95.00 219 VAL A CA 1
ATOM 1606 C C . VAL A 1 219 ? 22.561 4.371 -13.269 1.00 95.00 219 VAL A C 1
ATOM 1608 O O . VAL A 1 219 ? 22.440 5.009 -12.225 1.00 95.00 219 VAL A O 1
ATOM 1611 N N . ALA A 1 220 ? 22.855 3.069 -13.274 1.00 95.12 220 ALA A N 1
ATOM 1612 C CA . ALA A 1 220 ? 22.870 2.250 -12.065 1.00 95.12 220 ALA A CA 1
ATOM 1613 C C . ALA A 1 220 ? 23.947 1.161 -12.100 1.00 95.12 220 ALA A C 1
ATOM 1615 O O . ALA A 1 220 ? 24.289 0.630 -13.158 1.00 95.12 220 ALA A O 1
ATOM 1616 N N . VAL A 1 221 ? 24.440 0.801 -10.915 1.00 94.69 221 VAL A N 1
ATOM 1617 C CA . VAL A 1 221 ? 25.292 -0.366 -10.676 1.00 94.69 221 VAL A CA 1
ATOM 1618 C C . VAL A 1 221 ? 24.578 -1.299 -9.704 1.00 94.69 221 VAL A C 1
ATOM 1620 O O . VAL A 1 221 ? 24.348 -0.939 -8.549 1.00 94.69 221 VAL A O 1
ATOM 1623 N N . LEU A 1 222 ? 24.254 -2.503 -10.172 1.00 95.94 222 LEU A N 1
ATOM 1624 C CA . LEU A 1 222 ? 23.698 -3.596 -9.380 1.00 95.94 222 LEU A CA 1
ATOM 1625 C C . LEU A 1 222 ? 24.844 -4.424 -8.796 1.00 95.94 222 LEU A C 1
ATOM 1627 O O . LEU A 1 222 ? 25.515 -5.185 -9.503 1.00 95.94 222 LEU A O 1
ATOM 1631 N N . HIS A 1 223 ? 25.101 -4.253 -7.504 1.00 89.81 223 HIS A N 1
ATOM 1632 C CA . HIS A 1 223 ? 26.203 -4.918 -6.825 1.00 89.81 223 HIS A CA 1
ATOM 1633 C C . HIS A 1 223 ? 25.895 -6.384 -6.531 1.00 89.81 223 HIS A C 1
ATOM 1635 O O . HIS A 1 223 ? 24.904 -6.698 -5.879 1.00 89.81 223 HIS A O 1
ATOM 1641 N N . GLY A 1 224 ? 26.796 -7.278 -6.949 1.00 87.12 224 GLY A N 1
ATOM 1642 C CA . GLY A 1 224 ? 26.663 -8.722 -6.721 1.00 87.12 224 GLY A CA 1
ATOM 1643 C C . GLY A 1 224 ? 25.757 -9.452 -7.718 1.00 87.12 224 GLY A C 1
ATOM 1644 O O . GLY A 1 224 ? 25.671 -10.677 -7.663 1.00 87.12 224 GLY A O 1
ATOM 1645 N N . VAL A 1 225 ? 2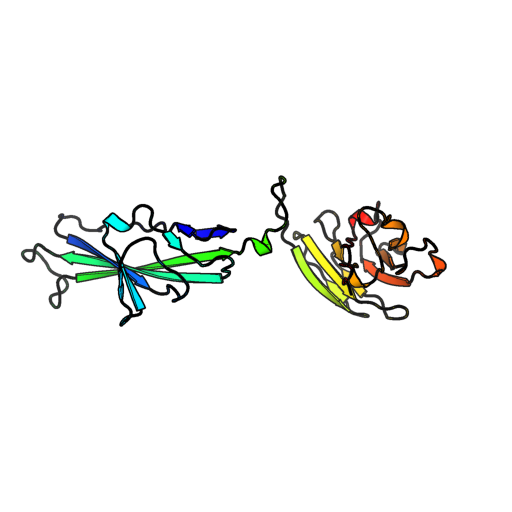5.146 -8.733 -8.664 1.00 90.50 225 VAL A N 1
ATOM 1646 C CA . VAL A 1 225 ? 24.392 -9.320 -9.778 1.00 90.50 225 VAL A CA 1
ATOM 1647 C C . VAL A 1 225 ? 25.368 -9.592 -10.919 1.00 90.50 225 VAL A C 1
ATOM 1649 O O . VAL A 1 225 ? 25.731 -8.691 -11.675 1.00 90.50 225 VAL A O 1
ATOM 1652 N N . ALA A 1 226 ? 25.857 -10.829 -11.011 1.00 77.75 226 ALA A N 1
ATOM 1653 C CA . ALA A 1 226 ? 26.986 -11.169 -11.880 1.00 77.75 226 ALA A CA 1
ATOM 1654 C C . ALA A 1 226 ? 26.646 -11.164 -13.381 1.00 77.75 226 ALA A C 1
ATOM 1656 O O . ALA A 1 226 ? 27.512 -10.871 -14.210 1.00 77.75 226 ALA A O 1
ATOM 1657 N N . SER A 1 227 ? 25.407 -11.489 -13.743 1.00 79.81 227 SER A N 1
ATOM 1658 C CA . SER A 1 227 ? 24.943 -11.481 -15.129 1.00 79.81 227 SER A CA 1
ATOM 1659 C C . SER A 1 227 ? 23.432 -11.398 -15.193 1.00 79.81 227 SER A C 1
ATOM 1661 O O . SER A 1 227 ? 22.746 -12.126 -14.478 1.00 79.81 227 SER A O 1
ATOM 1663 N N . VAL A 1 228 ? 22.950 -10.581 -16.116 1.00 82.62 228 VAL A N 1
ATOM 1664 C CA . VAL A 1 228 ? 21.545 -10.480 -16.489 1.00 82.62 228 VAL A CA 1
ATOM 1665 C C . VAL A 1 228 ? 21.406 -11.111 -17.870 1.00 82.62 228 VAL A C 1
ATOM 1667 O O . VAL A 1 228 ? 22.149 -10.745 -18.782 1.00 82.62 228 VAL A O 1
ATOM 1670 N N . ALA A 1 229 ? 20.538 -12.116 -18.002 1.00 81.06 229 ALA A N 1
ATOM 1671 C CA . ALA A 1 229 ? 20.367 -12.838 -19.262 1.00 81.06 229 ALA A CA 1
ATOM 1672 C C . ALA A 1 229 ? 19.654 -11.959 -20.293 1.00 81.06 229 ALA A C 1
ATOM 1674 O O . ALA A 1 229 ? 20.100 -11.873 -21.440 1.00 81.06 229 ALA A O 1
ATOM 1675 N N . HIS A 1 230 ? 18.606 -11.267 -19.848 1.00 85.06 230 HIS A N 1
ATOM 1676 C CA . HIS A 1 230 ? 17.832 -10.339 -20.649 1.00 85.06 230 HIS A CA 1
ATOM 1677 C C . HIS A 1 230 ? 17.542 -9.059 -19.861 1.00 85.06 230 HIS A C 1
ATOM 1679 O O . HIS A 1 230 ? 17.303 -9.108 -18.659 1.00 85.06 230 HIS A O 1
ATOM 1685 N N . VAL A 1 231 ? 17.602 -7.889 -20.503 1.00 86.75 231 VAL A N 1
ATOM 1686 C CA . VAL A 1 231 ? 17.458 -6.606 -19.784 1.00 86.75 231 VAL A CA 1
ATOM 1687 C C . VAL A 1 231 ? 16.057 -6.446 -19.185 1.00 86.75 231 VAL A C 1
ATOM 1689 O O . VAL A 1 231 ? 15.907 -5.855 -18.120 1.00 86.75 231 VAL A O 1
ATOM 1692 N N . GLU A 1 232 ? 15.059 -7.055 -19.819 1.00 86.19 232 GLU A N 1
ATOM 1693 C CA . GLU A 1 232 ? 13.688 -7.193 -19.332 1.00 86.19 232 GLU A CA 1
ATOM 1694 C C . GLU A 1 232 ? 13.557 -8.005 -18.032 1.00 86.19 232 GLU A C 1
ATOM 1696 O O . GLU A 1 232 ? 12.539 -7.887 -17.360 1.00 86.19 232 GLU A O 1
ATOM 1701 N N . ASP A 1 233 ? 14.578 -8.778 -17.641 1.00 87.62 233 ASP A N 1
ATOM 1702 C CA . ASP A 1 233 ? 14.576 -9.512 -16.368 1.00 87.62 233 ASP A CA 1
ATOM 1703 C C . ASP A 1 233 ? 14.826 -8.587 -15.165 1.00 87.62 233 ASP A C 1
ATOM 1705 O O . ASP A 1 233 ? 14.596 -8.984 -14.029 1.00 87.62 233 ASP A O 1
ATOM 1709 N N . VAL A 1 234 ? 15.361 -7.380 -15.393 1.00 91.12 234 VAL A N 1
ATOM 1710 C CA . VAL A 1 234 ? 15.783 -6.460 -14.316 1.00 91.12 234 VAL A CA 1
ATOM 1711 C C . VAL A 1 234 ? 15.323 -5.022 -14.516 1.00 91.12 234 VAL A C 1
ATOM 1713 O O . VAL A 1 234 ? 15.487 -4.197 -13.617 1.00 91.12 234 VAL A O 1
ATOM 1716 N N . VAL A 1 235 ? 14.784 -4.685 -15.688 1.00 93.31 235 VAL A N 1
ATOM 1717 C CA . VAL A 1 235 ? 14.313 -3.340 -16.017 1.00 93.31 235 VAL A CA 1
ATOM 1718 C C . VAL A 1 235 ? 12.875 -3.384 -16.490 1.00 93.31 235 VAL A C 1
ATOM 1720 O O . VAL A 1 235 ? 12.509 -4.168 -17.363 1.00 93.31 235 VAL A O 1
ATOM 1723 N N . GLN A 1 236 ? 12.092 -2.444 -15.975 1.00 89.88 236 GLN A N 1
ATOM 1724 C CA . GLN A 1 236 ? 10.764 -2.135 -16.459 1.00 89.88 236 GLN A CA 1
ATOM 1725 C C . GLN A 1 236 ? 10.735 -0.719 -17.045 1.00 89.88 236 GLN A C 1
ATOM 1727 O O . GLN A 1 236 ? 11.250 0.236 -16.459 1.00 89.88 236 GLN A O 1
ATOM 1732 N N . LEU A 1 237 ? 10.105 -0.595 -18.211 1.00 83.38 237 LEU A N 1
ATOM 1733 C CA . LEU A 1 237 ? 9.746 0.674 -18.833 1.00 83.38 237 LEU A CA 1
ATOM 1734 C C . LEU A 1 237 ? 8.233 0.700 -19.023 1.00 83.38 237 LEU A C 1
ATOM 1736 O O . LEU A 1 237 ? 7.660 -0.276 -19.503 1.00 83.38 237 LEU A O 1
ATOM 1740 N N . THR A 1 238 ? 7.610 1.819 -18.676 1.00 79.19 238 THR A N 1
ATOM 1741 C CA . THR A 1 238 ? 6.179 2.057 -18.867 1.00 79.19 238 THR A CA 1
ATOM 1742 C C . THR A 1 238 ? 5.975 3.120 -19.938 1.00 79.19 238 THR A C 1
ATOM 1744 O O . THR A 1 238 ? 6.705 4.116 -19.979 1.00 79.19 238 THR A O 1
ATOM 1747 N N . GLN A 1 239 ? 4.969 2.939 -20.795 1.00 71.38 239 GLN A N 1
ATOM 1748 C CA . GLN A 1 239 ? 4.604 3.925 -21.813 1.00 71.38 239 GLN A CA 1
ATOM 1749 C C . GLN A 1 239 ? 4.350 5.310 -21.185 1.00 71.38 239 GLN A C 1
ATOM 1751 O O . GLN A 1 239 ? 3.449 5.488 -20.360 1.00 71.38 239 GLN A O 1
ATOM 1756 N N . GLN A 1 240 ? 5.112 6.325 -21.609 1.00 55.72 240 GLN A N 1
ATOM 1757 C CA . GLN A 1 240 ? 4.806 7.705 -21.236 1.00 55.72 240 GLN A CA 1
ATOM 1758 C C . GLN A 1 240 ? 3.547 8.150 -21.988 1.00 55.72 240 GLN A C 1
ATOM 1760 O O . GLN A 1 240 ? 3.518 8.151 -23.220 1.00 55.72 240 GLN A O 1
ATOM 1765 N N . GLN A 1 241 ? 2.490 8.522 -21.258 1.00 45.31 241 GLN A N 1
ATOM 1766 C CA . GLN A 1 241 ? 1.276 9.066 -21.866 1.00 45.31 241 GLN A CA 1
ATOM 1767 C C . GLN A 1 241 ? 1.649 10.298 -22.694 1.00 45.31 241 GLN A C 1
ATOM 1769 O O . GLN A 1 241 ? 2.147 11.288 -22.158 1.00 45.31 241 GLN A O 1
ATOM 1774 N N . GLN A 1 242 ? 1.390 10.252 -24.002 1.00 43.47 242 GLN A N 1
ATOM 1775 C CA . GLN A 1 242 ? 1.408 11.457 -24.818 1.00 43.47 242 GLN A CA 1
ATOM 1776 C C . GLN A 1 242 ? 0.356 12.404 -24.245 1.00 43.47 242 GLN A C 1
ATOM 1778 O O . GLN A 1 242 ? -0.845 12.139 -24.340 1.00 43.47 242 GLN A O 1
ATOM 1783 N N . THR A 1 243 ? 0.800 13.509 -23.653 1.00 37.38 243 THR A N 1
ATOM 1784 C CA . THR A 1 243 ? -0.068 14.653 -23.397 1.00 37.38 243 THR A CA 1
ATOM 1785 C C . THR A 1 243 ? -0.613 15.088 -24.755 1.00 37.38 243 THR A C 1
ATOM 1787 O O . THR A 1 243 ? 0.095 15.728 -25.534 1.00 37.38 243 THR A O 1
ATOM 1790 N N . GLN A 1 244 ? -1.840 14.677 -25.089 1.00 30.52 244 GLN A N 1
ATOM 1791 C CA . GLN A 1 244 ? -2.550 15.287 -26.204 1.00 30.52 244 GLN A CA 1
ATOM 1792 C C . GLN A 1 244 ? -2.697 16.770 -25.868 1.00 30.52 244 GLN A C 1
ATOM 1794 O O . GLN A 1 244 ? -3.183 17.126 -24.794 1.00 30.52 244 GLN A O 1
ATOM 1799 N N . VAL A 1 245 ? -2.148 17.581 -26.768 1.00 40.16 245 VAL A N 1
ATOM 1800 C CA . VAL A 1 245 ? -1.962 19.031 -26.659 1.00 40.16 245 VAL A CA 1
ATOM 1801 C C . VAL A 1 245 ? -3.283 19.767 -26.476 1.00 40.16 245 VAL A C 1
ATOM 1803 O O . VAL A 1 245 ? -4.255 19.400 -27.176 1.00 40.16 245 VAL A O 1
#